Protein AF-A0A5B9VTA8-F1 (afdb_monomer_lite)

pLDDT: mean 92.99, std 9.12, range [35.16, 98.81]

Sequence (255 aa):
MALPTHPKSSAIAPDGLLASDPGLPVWRKVNAMAAWQDTIWPPDGWRPDDPAVPRGREVFDEAGCVRCHAGPDLTDHRVIPAPEVGTEQARAGALKKTGLAFVPSVLFAFDAMVPVAAGAATLEVPMTADPEQVELAFAHGDSPGGYKTPSLAGLYWTAPYLHDGGVAAGRDAARVGLPGTLLDGVPPDPAESLRALVDRDLRGRVVAANEAAGLPSVHVTGAGHEYWADAAAGFGRRDQDALIKYLLSYRPPSP

Foldseek 3Di:
DDDPQVVPAALVRNSSDFDDDAPDFRCPVVVVVVVVVVVDFAPFFDPLVPPLLVLLVVLCVVLVQCVALPDLQGGPQFWDACVVQVAQQPVQAPQQVSLVTHDFDKDFDRRAGPVGDDPGDIDGDDPPDDPVRSCQCRVYDVHSGTDGSDGLANLQPDADDDPLNQQFADPPLVQATCVSDVVVVHHGGSLVSVLLLAAPVSVVVSQVVCVVVVVVVVRRRSDGNHRHQDVVSVHYPSSSSSNSSNSRRDGGPDD

Organism: NCBI:txid406548

Radius of gyration: 21.38 Å; chains: 1; bounding box: 47×42×62 Å

Secondary structure (DSSP, 8-state):
------SPPBTTBTT------TTSBTTHHHHHHHHHHTT--PPPPS-TT-TTHHHHHHHHHHTTGGGTS-TTTT---PEEEHHHH-S--TTTTTTGGGGGT----EEE-TT-BSSPPTT--EEE----S-HHHHHHHHT-TT---EEE----TTGGGSPSBSTT--B-B-SSTT-BHHHHTGGGT-PPPHHHHHHHHH-HHHHHHHHHHHHHTTGGGGT----------SGGGT--HHHHHHHHHHHHH--PPP-

InterPro domains:
  IPR009056 Cytochrome c-like domain [PS51007] (51-255)
  IPR036909 Cytochrome c-like domain superfamily [G3DSA:1.10.760.10] (48-255)
  IPR036909 Cytochrome c-like domain superfamily [SSF46626] (40-250)
  IPR051395 Cytochrome c-dependent Peroxidase and MauG [PTHR30600] (28-249)

Structure (mmCIF, N/CA/C/O backbone):
data_AF-A0A5B9VTA8-F1
#
_entry.id   AF-A0A5B9VTA8-F1
#
loop_
_atom_site.group_PDB
_atom_site.id
_atom_site.type_symbol
_atom_site.label_atom_id
_atom_site.label_alt_id
_atom_site.label_comp_id
_atom_site.label_asym_id
_atom_site.label_entity_id
_atom_site.label_seq_id
_atom_site.pdbx_PDB_ins_code
_atom_site.Cartn_x
_atom_site.Cartn_y
_atom_site.Cartn_z
_atom_site.occupancy
_atom_site.B_iso_or_equiv
_atom_site.auth_seq_id
_atom_site.auth_comp_id
_atom_site.auth_asym_id
_atom_site.auth_atom_id
_atom_site.pdbx_PDB_model_num
ATOM 1 N N . MET A 1 1 ? -2.426 -13.340 -29.807 1.00 35.16 1 MET A N 1
ATOM 2 C CA . MET A 1 1 ? -1.659 -12.291 -30.510 1.00 35.16 1 MET A CA 1
ATOM 3 C C . MET A 1 1 ? -0.430 -12.024 -29.659 1.00 35.16 1 MET A C 1
ATOM 5 O O . MET A 1 1 ? -0.608 -11.693 -28.495 1.00 35.16 1 MET A O 1
ATOM 9 N N . ALA A 1 2 ? 0.779 -12.307 -30.150 1.00 40.19 2 ALA A N 1
ATOM 10 C CA . ALA A 1 2 ? 1.990 -12.013 -29.387 1.00 40.19 2 ALA A CA 1
ATOM 11 C C . ALA A 1 2 ? 2.163 -10.490 -29.367 1.00 40.19 2 ALA A C 1
ATOM 13 O O . ALA A 1 2 ? 2.327 -9.881 -30.423 1.00 40.19 2 ALA A O 1
ATOM 14 N N . LEU A 1 3 ? 2.034 -9.876 -28.190 1.00 38.69 3 LEU A N 1
ATOM 15 C CA . LEU A 1 3 ? 2.422 -8.481 -28.006 1.00 38.69 3 LEU A CA 1
ATOM 16 C C . LEU A 1 3 ? 3.928 -8.373 -28.314 1.00 38.69 3 LEU A C 1
ATOM 18 O O . LEU A 1 3 ? 4.662 -9.317 -28.020 1.00 38.69 3 LEU A O 1
ATOM 22 N N . PRO A 1 4 ? 4.409 -7.291 -28.942 1.00 49.41 4 PRO A N 1
ATOM 23 C CA . PRO A 1 4 ? 5.839 -7.112 -29.168 1.00 49.41 4 PRO A CA 1
ATOM 24 C C . PRO A 1 4 ? 6.567 -7.036 -27.815 1.00 49.41 4 PRO A C 1
ATOM 26 O O . PRO A 1 4 ? 6.404 -6.078 -27.073 1.00 49.41 4 PRO A O 1
ATOM 29 N N . THR A 1 5 ? 7.356 -8.063 -27.493 1.00 54.78 5 THR A N 1
ATOM 30 C CA . THR A 1 5 ? 8.107 -8.209 -26.231 1.00 54.78 5 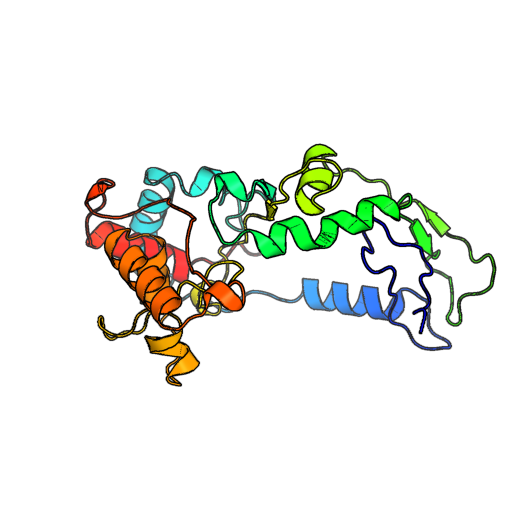THR A CA 1
ATOM 31 C C . THR A 1 5 ? 9.548 -7.706 -26.375 1.00 54.78 5 THR A C 1
ATOM 33 O O . THR A 1 5 ? 10.493 -8.443 -26.074 1.00 54.78 5 THR A O 1
ATOM 36 N N . HIS A 1 6 ? 9.748 -6.521 -26.960 1.00 61.75 6 HIS A N 1
ATOM 37 C CA . HIS A 1 6 ? 11.085 -5.937 -27.095 1.00 61.75 6 HIS A CA 1
ATOM 38 C C . HIS A 1 6 ? 11.151 -4.549 -26.427 1.00 61.75 6 HIS A C 1
ATOM 40 O O . HIS A 1 6 ? 10.462 -3.642 -26.899 1.00 61.75 6 HIS A O 1
ATOM 46 N N . PRO A 1 7 ? 11.980 -4.364 -25.376 1.00 68.62 7 PRO A N 1
ATOM 47 C CA . PRO A 1 7 ? 12.923 -5.336 -24.813 1.00 68.62 7 PRO A CA 1
ATOM 48 C C . PRO A 1 7 ? 12.217 -6.534 -24.158 1.00 68.62 7 PRO A C 1
ATOM 50 O O . PRO A 1 7 ? 11.039 -6.478 -23.814 1.00 68.62 7 PRO A O 1
ATOM 53 N N . LYS A 1 8 ? 12.941 -7.655 -24.044 1.00 81.81 8 LYS A N 1
ATOM 54 C CA . LYS A 1 8 ? 12.432 -8.843 -23.346 1.00 81.81 8 LYS A CA 1
ATOM 55 C C . LYS A 1 8 ? 12.139 -8.489 -21.886 1.00 81.81 8 LYS A C 1
ATOM 57 O O . LYS A 1 8 ? 12.758 -7.588 -21.325 1.00 81.81 8 LYS A O 1
ATOM 62 N N . SER A 1 9 ? 11.231 -9.248 -21.280 1.00 86.38 9 SER A N 1
ATOM 63 C CA . SER A 1 9 ? 10.898 -9.118 -19.865 1.00 86.38 9 SER A CA 1
ATOM 64 C C . SER A 1 9 ? 12.152 -9.124 -18.985 1.00 86.38 9 SER A C 1
ATOM 66 O O . SER A 1 9 ? 13.051 -9.941 -19.181 1.00 86.38 9 SER A O 1
ATOM 68 N N . SER A 1 10 ? 12.193 -8.239 -17.996 1.00 89.75 10 SER A N 1
ATOM 69 C CA . SER A 1 10 ? 13.284 -8.124 -17.021 1.00 89.75 10 SER A CA 1
ATOM 70 C C . SER A 1 10 ? 12.762 -7.547 -15.704 1.00 89.75 10 SER A C 1
ATOM 72 O O . SER A 1 10 ? 11.590 -7.182 -15.608 1.00 89.75 10 SER A O 1
ATOM 74 N N . ALA A 1 11 ? 13.630 -7.415 -14.697 1.00 88.75 11 ALA A N 1
ATOM 75 C CA . ALA A 1 11 ? 13.248 -6.893 -13.384 1.00 88.75 11 ALA A CA 1
ATOM 76 C C . ALA A 1 11 ? 12.722 -5.445 -13.418 1.00 88.75 11 ALA A C 1
ATOM 78 O O . ALA A 1 11 ? 11.938 -5.062 -12.556 1.00 88.75 11 ALA A O 1
ATOM 79 N N . ILE A 1 12 ? 13.116 -4.648 -14.415 1.00 87.25 12 ILE A N 1
ATOM 80 C CA . ILE A 1 12 ? 12.681 -3.247 -14.564 1.00 87.25 12 ILE A CA 1
ATOM 81 C C . ILE A 1 12 ? 11.531 -3.064 -15.566 1.00 87.25 12 ILE A C 1
ATOM 83 O O . ILE A 1 12 ? 10.959 -1.984 -15.662 1.00 87.25 12 ILE A O 1
ATOM 87 N N . ALA A 1 13 ? 11.211 -4.110 -16.328 1.00 87.06 13 ALA A N 1
ATOM 88 C CA . ALA A 1 13 ? 10.154 -4.130 -17.335 1.00 87.06 13 ALA A CA 1
ATOM 89 C C . ALA A 1 13 ? 9.534 -5.540 -17.367 1.00 87.06 13 ALA A C 1
ATOM 91 O O . ALA A 1 13 ? 9.828 -6.323 -18.277 1.00 87.06 13 ALA A O 1
ATOM 92 N N . PRO A 1 14 ? 8.734 -5.912 -16.349 1.00 86.81 14 PRO A N 1
ATOM 93 C CA . PRO A 1 14 ? 8.262 -7.286 -16.155 1.00 86.81 14 PRO A CA 1
ATOM 94 C C . PRO A 1 14 ? 7.234 -7.752 -17.196 1.00 86.81 14 PRO A C 1
ATOM 96 O O . PRO A 1 14 ? 6.997 -8.950 -17.321 1.00 86.81 14 PRO A O 1
ATOM 99 N N . ASP A 1 15 ? 6.619 -6.834 -17.942 1.00 82.38 15 ASP A N 1
ATOM 100 C CA . ASP A 1 15 ? 5.745 -7.136 -19.081 1.00 82.38 15 ASP A CA 1
ATOM 101 C C . ASP A 1 15 ? 6.431 -6.895 -20.441 1.00 82.38 15 ASP A C 1
ATOM 103 O O . ASP A 1 15 ? 5.877 -7.248 -21.484 1.00 82.38 15 ASP A O 1
ATOM 107 N N . GLY A 1 16 ? 7.648 -6.331 -20.441 1.00 78.00 16 GLY A N 1
ATOM 108 C CA . GLY A 1 16 ? 8.404 -5.975 -21.643 1.00 78.00 16 GLY A CA 1
ATOM 109 C C . GLY A 1 16 ? 7.716 -4.931 -22.531 1.00 78.00 16 GLY A C 1
ATOM 110 O O . GLY A 1 16 ? 8.066 -4.818 -23.707 1.00 78.00 16 GLY A O 1
ATOM 111 N N . LEU A 1 17 ? 6.721 -4.200 -22.012 1.00 78.06 17 LEU A N 1
ATOM 112 C CA . LEU A 1 17 ? 5.944 -3.240 -22.786 1.00 78.06 17 LEU A CA 1
ATOM 113 C C . LEU A 1 17 ? 6.560 -1.841 -22.699 1.00 78.06 17 LEU A C 1
ATOM 115 O O . LEU A 1 17 ? 6.850 -1.326 -21.623 1.00 78.06 17 LEU A O 1
ATOM 119 N N . LEU A 1 18 ? 6.689 -1.183 -23.851 1.00 78.12 18 LEU A N 1
ATOM 120 C CA . LEU A 1 18 ? 7.101 0.213 -23.940 1.00 78.12 18 LEU A CA 1
ATOM 121 C C . LEU A 1 18 ? 6.031 1.035 -24.666 1.00 78.12 18 LEU A C 1
ATOM 123 O O . LEU A 1 18 ? 5.697 0.761 -25.818 1.00 78.12 18 LEU A O 1
ATOM 127 N N . ALA A 1 19 ? 5.531 2.082 -24.011 1.00 81.00 19 ALA A N 1
ATOM 128 C CA . ALA A 1 19 ? 4.568 3.013 -24.592 1.00 81.00 19 ALA A CA 1
ATOM 129 C C . ALA A 1 19 ? 5.269 4.244 -25.197 1.00 81.00 19 ALA A C 1
ATOM 131 O O . ALA A 1 19 ? 5.850 5.052 -24.471 1.00 81.00 19 ALA A O 1
ATOM 132 N N . SER A 1 20 ? 5.187 4.423 -26.521 1.00 89.00 20 SER A N 1
ATOM 133 C CA . SER A 1 20 ? 5.720 5.601 -27.228 1.00 89.00 20 SER A CA 1
ATOM 134 C C . SER A 1 20 ? 5.055 5.803 -28.605 1.00 89.00 20 SER A C 1
ATOM 136 O O . SER A 1 20 ? 4.310 4.932 -29.052 1.00 89.00 20 SER A O 1
ATOM 138 N N . ASP A 1 21 ? 5.293 6.948 -29.262 1.00 91.56 21 ASP A N 1
ATOM 139 C CA . ASP A 1 21 ? 4.724 7.285 -30.585 1.00 91.56 21 ASP A CA 1
ATOM 140 C C . ASP A 1 21 ? 5.802 7.348 -31.675 1.00 91.56 21 ASP A C 1
ATOM 142 O O . ASP A 1 21 ? 6.915 7.804 -31.393 1.00 91.56 21 ASP A O 1
ATOM 146 N N . PRO A 1 22 ? 5.475 6.993 -32.935 1.00 93.19 22 PRO A N 1
ATOM 147 C CA . PRO A 1 22 ? 6.366 7.190 -34.075 1.00 93.19 22 PRO A CA 1
ATOM 148 C C . PRO A 1 22 ? 6.916 8.619 -34.172 1.00 93.19 22 PRO A C 1
ATOM 150 O O . PRO A 1 22 ? 6.188 9.596 -34.009 1.00 93.19 22 PRO A O 1
ATOM 153 N N . GLY A 1 23 ? 8.210 8.738 -34.470 1.00 93.69 23 GLY A N 1
ATOM 154 C CA . GLY A 1 23 ? 8.919 10.012 -34.582 1.00 93.69 23 GLY A CA 1
ATOM 155 C C . GLY A 1 23 ? 9.371 10.618 -33.249 1.00 93.69 23 GLY A C 1
ATOM 156 O O . GLY A 1 23 ? 10.004 11.673 -33.261 1.00 93.69 23 GLY A O 1
ATOM 157 N N . LEU A 1 24 ? 9.097 9.976 -32.107 1.00 94.69 24 LEU A N 1
ATOM 158 C CA . LEU A 1 24 ? 9.608 10.392 -30.798 1.00 94.69 24 LEU A CA 1
ATOM 159 C C . LEU A 1 24 ? 10.791 9.523 -30.344 1.00 94.69 24 LEU A C 1
ATOM 161 O O . LEU A 1 24 ? 10.876 8.355 -30.734 1.00 94.69 24 LEU A O 1
ATOM 165 N N . PRO A 1 25 ? 11.670 10.052 -29.470 1.00 94.50 25 PRO A N 1
ATOM 166 C CA . PRO A 1 25 ? 12.582 9.218 -28.703 1.00 94.50 25 PRO A CA 1
ATOM 167 C C . PRO A 1 25 ? 11.806 8.196 -27.870 1.00 94.50 25 PRO A C 1
ATOM 169 O O . PRO A 1 25 ? 10.785 8.528 -27.257 1.00 94.50 25 PRO A O 1
ATOM 172 N N . VAL A 1 26 ? 12.323 6.972 -27.807 1.00 92.12 26 VAL A N 1
ATOM 173 C CA . VAL A 1 26 ? 11.759 5.822 -27.082 1.00 92.12 26 VAL A CA 1
ATOM 174 C C . VAL A 1 26 ? 11.316 6.207 -25.669 1.00 92.12 26 VAL A C 1
ATOM 176 O O . VAL A 1 26 ? 10.175 5.951 -25.291 1.00 92.12 26 VAL A O 1
ATOM 179 N N . TRP A 1 27 ? 12.180 6.891 -24.919 1.00 91.69 27 TRP A N 1
ATOM 180 C CA . TRP A 1 27 ? 11.952 7.217 -23.509 1.00 91.69 27 TRP A CA 1
ATOM 181 C C . TRP A 1 27 ? 11.150 8.494 -23.268 1.00 91.69 27 TRP A C 1
ATOM 183 O O . TRP A 1 27 ? 10.854 8.812 -22.119 1.00 91.69 27 TRP A O 1
ATOM 193 N N . ARG A 1 28 ? 10.759 9.240 -24.313 1.00 93.50 28 ARG A N 1
ATOM 194 C CA . ARG A 1 28 ? 10.152 10.570 -24.138 1.00 93.50 28 ARG A CA 1
ATOM 195 C C . ARG A 1 28 ? 8.900 10.537 -23.260 1.00 93.50 28 ARG A C 1
ATOM 197 O O . ARG A 1 28 ? 8.764 11.382 -22.381 1.00 93.50 28 ARG A O 1
ATOM 204 N N . LYS A 1 29 ? 7.993 9.582 -23.486 1.00 92.44 29 LYS A N 1
ATOM 205 C CA . LYS A 1 29 ? 6.747 9.472 -22.708 1.00 92.44 29 LYS A CA 1
ATOM 206 C C . LYS A 1 29 ? 6.967 8.901 -21.312 1.00 92.44 29 LYS A C 1
ATOM 208 O O . LYS A 1 29 ? 6.393 9.422 -20.365 1.00 92.44 29 LYS A O 1
ATOM 213 N N . VAL A 1 30 ? 7.802 7.869 -21.190 1.00 90.25 30 VAL A N 1
ATOM 214 C CA . VAL A 1 30 ? 8.133 7.256 -19.895 1.00 90.25 30 VAL A CA 1
ATOM 215 C C . VAL A 1 30 ? 8.792 8.283 -18.977 1.00 90.25 30 VAL A C 1
ATOM 217 O O . VAL A 1 30 ? 8.331 8.473 -17.858 1.00 90.25 30 VAL A O 1
ATOM 220 N N . ASN A 1 31 ? 9.781 9.029 -19.475 1.00 92.69 31 ASN A N 1
ATOM 221 C CA . ASN A 1 31 ? 10.453 10.068 -18.695 1.00 92.69 31 ASN A CA 1
ATOM 222 C C . ASN A 1 31 ? 9.513 11.229 -18.354 1.00 92.69 31 ASN A C 1
ATOM 224 O O . ASN A 1 31 ? 9.602 11.771 -17.261 1.00 92.69 31 ASN A O 1
ATOM 228 N N . ALA A 1 32 ? 8.598 11.606 -19.255 1.00 94.19 32 ALA A N 1
ATOM 229 C CA . ALA A 1 32 ? 7.592 12.622 -18.948 1.00 94.19 32 ALA A CA 1
ATOM 230 C C . ALA A 1 32 ? 6.620 12.160 -17.848 1.00 94.19 32 ALA A C 1
ATOM 232 O O . ALA A 1 32 ? 6.275 12.953 -16.977 1.00 94.19 32 ALA A O 1
ATOM 233 N N . MET A 1 33 ? 6.203 10.889 -17.866 1.00 94.56 33 MET A N 1
ATOM 234 C CA . MET A 1 33 ? 5.358 10.306 -16.820 1.00 94.56 33 MET A CA 1
ATOM 235 C C . MET A 1 33 ? 6.099 10.224 -15.485 1.00 94.56 33 MET A C 1
ATOM 237 O O . MET A 1 33 ? 5.542 10.637 -14.477 1.00 94.56 33 MET A O 1
ATOM 241 N N . ALA A 1 34 ? 7.350 9.756 -15.487 1.00 93.56 34 ALA A N 1
ATOM 242 C CA . ALA A 1 34 ? 8.191 9.710 -14.294 1.00 93.56 34 ALA A CA 1
ATOM 243 C C . ALA A 1 34 ? 8.391 11.115 -13.704 1.00 93.56 34 ALA A C 1
ATOM 245 O O . ALA A 1 34 ? 8.081 11.337 -12.542 1.00 93.56 34 ALA A O 1
ATOM 246 N N . ALA A 1 35 ? 8.763 12.098 -14.532 1.00 95.88 35 ALA A N 1
ATOM 247 C CA . ALA A 1 35 ? 8.919 13.481 -14.090 1.00 95.88 35 ALA A CA 1
ATOM 248 C C . ALA A 1 35 ? 7.616 14.070 -13.527 1.00 95.88 35 ALA A C 1
ATOM 250 O O . ALA A 1 35 ? 7.661 14.848 -12.584 1.00 95.88 35 ALA A O 1
ATOM 251 N N . TRP A 1 36 ? 6.452 13.710 -14.079 1.00 96.38 36 TRP A N 1
ATOM 252 C CA . TRP A 1 36 ? 5.166 14.103 -13.502 1.00 96.38 36 TRP A CA 1
ATOM 253 C C . TRP A 1 36 ? 4.893 13.390 -12.171 1.00 96.38 36 TRP A C 1
ATOM 255 O O . TRP A 1 36 ? 4.481 14.050 -11.221 1.00 96.38 36 TRP A O 1
ATOM 265 N N . GLN A 1 37 ? 5.156 12.084 -12.067 1.00 95.12 37 GLN A N 1
ATOM 266 C CA . GLN A 1 37 ? 5.015 11.317 -10.824 1.00 95.12 37 GLN A CA 1
ATOM 267 C C . GLN A 1 37 ? 5.900 11.873 -9.704 1.00 95.12 37 GLN A C 1
ATOM 269 O O . GLN A 1 37 ? 5.430 11.975 -8.575 1.00 95.12 37 GLN A O 1
ATOM 274 N N . ASP A 1 38 ? 7.105 12.343 -10.029 1.00 93.38 38 ASP A N 1
ATOM 275 C CA . ASP A 1 38 ? 8.012 13.008 -9.085 1.00 93.38 38 ASP A CA 1
ATOM 276 C C . ASP A 1 38 ? 7.475 14.365 -8.583 1.00 93.38 38 ASP A C 1
ATOM 278 O O . ASP A 1 38 ? 7.937 14.879 -7.567 1.00 93.38 38 ASP A O 1
ATOM 282 N N . THR A 1 39 ? 6.479 14.957 -9.259 1.00 92.50 39 THR A N 1
ATOM 283 C CA . THR A 1 39 ? 5.776 16.162 -8.769 1.00 92.50 39 THR A CA 1
ATOM 284 C C . THR A 1 39 ? 4.566 15.849 -7.895 1.00 92.50 39 THR A C 1
ATOM 286 O O . THR A 1 39 ? 3.984 16.767 -7.311 1.00 92.50 39 THR A O 1
ATOM 289 N N . ILE A 1 40 ? 4.151 14.580 -7.813 1.00 89.56 40 ILE A N 1
ATOM 290 C CA . ILE A 1 40 ? 2.980 14.194 -7.031 1.00 89.56 40 ILE A CA 1
ATOM 291 C C . ILE A 1 40 ? 3.356 14.221 -5.556 1.00 89.56 40 ILE A C 1
ATOM 293 O O . ILE A 1 40 ? 4.196 13.459 -5.087 1.00 89.56 40 ILE A O 1
ATOM 297 N N . TRP A 1 41 ? 2.661 15.075 -4.815 1.00 85.00 41 TRP A N 1
ATOM 298 C CA . TRP A 1 41 ? 2.761 15.157 -3.368 1.00 85.00 41 TRP A CA 1
ATOM 299 C C . TRP A 1 41 ? 1.434 14.723 -2.734 1.00 85.00 41 TRP A C 1
ATOM 301 O O . TRP A 1 41 ? 0.378 15.129 -3.236 1.00 85.00 41 TRP A O 1
ATOM 311 N N . PRO A 1 42 ? 1.435 13.911 -1.656 1.00 82.00 42 PRO A N 1
ATOM 312 C CA . PRO A 1 42 ? 0.195 13.529 -0.992 1.00 82.00 42 PRO A CA 1
ATOM 313 C C . PRO A 1 42 ? -0.560 14.780 -0.511 1.00 82.00 42 PRO A C 1
ATOM 315 O O . PRO A 1 42 ? 0.074 15.718 -0.014 1.00 82.00 42 PRO A O 1
ATOM 318 N N . PRO A 1 43 ? -1.902 14.821 -0.627 1.00 84.81 43 PRO A N 1
ATOM 319 C CA . PRO A 1 43 ? -2.679 15.914 -0.057 1.00 84.81 43 PRO A CA 1
ATOM 320 C C . PRO A 1 43 ? -2.478 15.993 1.460 1.00 84.81 43 PRO A C 1
ATOM 322 O O . PRO A 1 43 ? -2.017 15.037 2.090 1.00 84.81 43 PRO A O 1
ATOM 325 N N . ASP A 1 44 ? -2.862 17.122 2.054 1.00 82.69 44 ASP A N 1
ATOM 326 C CA . ASP A 1 44 ? -2.727 17.310 3.497 1.00 82.69 44 ASP A CA 1
ATOM 327 C C . ASP A 1 44 ? -3.417 16.196 4.293 1.00 82.69 44 ASP A C 1
ATOM 329 O O . ASP A 1 44 ? -4.507 15.718 3.949 1.00 82.69 44 ASP A O 1
ATOM 333 N N . GLY A 1 45 ? -2.742 15.783 5.366 1.00 78.62 45 GLY A N 1
ATOM 334 C CA . GLY A 1 45 ? -3.275 14.841 6.336 1.00 78.62 45 GLY A CA 1
ATOM 335 C C . GLY A 1 45 ? -4.453 15.436 7.105 1.00 78.62 45 GLY A C 1
ATOM 336 O O . GLY A 1 45 ? -4.635 16.653 7.201 1.00 78.62 45 GLY A O 1
ATOM 337 N N . TRP A 1 46 ? -5.268 14.569 7.691 1.00 86.38 46 TRP A N 1
ATOM 338 C CA . TRP A 1 46 ? -6.403 15.003 8.492 1.00 86.38 46 TRP A CA 1
ATOM 339 C C . TRP A 1 46 ? -5.934 15.561 9.841 1.00 86.38 46 TRP A C 1
ATOM 341 O O . TRP A 1 46 ? -5.371 14.831 10.650 1.00 86.38 46 TRP A O 1
ATOM 351 N N . ARG A 1 47 ? -6.202 16.850 10.094 1.00 88.94 47 ARG A N 1
ATOM 352 C CA . ARG A 1 47 ? -5.958 17.546 11.378 1.00 88.94 47 ARG A CA 1
ATOM 353 C C . ARG A 1 47 ? -4.563 17.284 11.996 1.00 88.94 47 ARG A C 1
ATOM 355 O O . ARG A 1 47 ? -4.490 16.774 13.114 1.00 88.94 47 ARG A O 1
ATOM 362 N N . PRO A 1 48 ? -3.465 17.681 11.327 1.00 86.38 48 PRO A N 1
ATOM 363 C CA . PRO A 1 48 ? -2.102 17.497 11.843 1.00 86.38 48 PRO A CA 1
ATOM 364 C C . PRO A 1 48 ? -1.816 18.190 13.179 1.00 86.38 48 PRO A C 1
ATOM 366 O O . PRO A 1 48 ? -0.951 17.732 13.918 1.00 86.38 48 PRO A O 1
ATOM 369 N N . ASP A 1 49 ? -2.582 19.224 13.529 1.00 92.25 49 ASP A N 1
ATOM 370 C CA . ASP A 1 49 ? -2.428 19.959 14.790 1.00 92.25 49 ASP A CA 1
ATOM 371 C C . ASP A 1 49 ? -3.216 19.348 15.970 1.00 92.25 49 ASP A C 1
ATOM 373 O O . ASP A 1 49 ? -3.303 19.957 17.039 1.00 92.25 49 ASP A O 1
ATOM 377 N N . ASP A 1 50 ? -3.851 18.177 15.806 1.00 95.56 50 ASP A N 1
ATOM 378 C CA . ASP A 1 50 ? -4.583 17.538 16.906 1.00 95.56 50 ASP A CA 1
ATOM 379 C C . ASP A 1 50 ? -3.608 17.177 18.051 1.00 95.56 50 ASP A C 1
ATOM 381 O O . ASP A 1 50 ? -2.603 16.499 17.822 1.00 95.56 50 ASP A O 1
ATOM 385 N N . PRO A 1 51 ? -3.888 17.582 19.306 1.00 96.94 51 PRO A N 1
ATOM 386 C C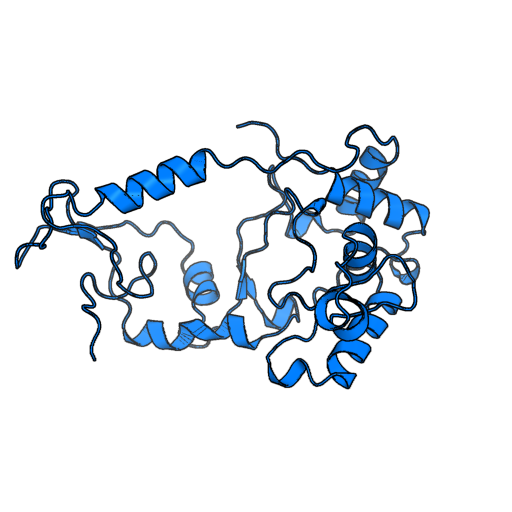A . PRO A 1 51 ? -2.964 17.393 20.426 1.00 96.94 51 PRO A CA 1
ATOM 387 C C . PRO A 1 51 ? -2.697 15.920 20.772 1.00 96.94 51 PRO A C 1
ATOM 389 O O . PRO A 1 51 ? -1.789 15.637 21.550 1.00 96.94 51 PRO A O 1
ATOM 392 N N . ALA A 1 52 ? -3.467 14.974 20.221 1.00 97.50 52 ALA A N 1
ATOM 393 C CA . ALA A 1 52 ? -3.217 13.544 20.377 1.00 97.50 52 ALA A CA 1
ATOM 394 C C . ALA A 1 52 ? -2.169 12.987 19.393 1.00 97.50 52 ALA A C 1
ATOM 396 O O . ALA A 1 52 ? -1.677 11.883 19.618 1.00 97.50 52 ALA A O 1
ATOM 397 N N . VAL A 1 53 ? -1.805 13.714 18.329 1.00 97.25 53 VAL A N 1
ATOM 398 C CA . VAL A 1 53 ? -0.847 13.248 17.306 1.00 97.25 53 VAL A CA 1
ATOM 399 C C . VAL A 1 53 ? 0.516 12.861 17.902 1.00 97.25 53 VAL A C 1
ATOM 401 O O . VAL A 1 53 ? 1.002 11.779 17.565 1.00 97.25 53 VAL A O 1
ATOM 404 N N . PRO A 1 54 ? 1.125 13.635 18.830 1.00 97.81 54 PRO A N 1
ATOM 405 C CA . PRO A 1 54 ? 2.370 13.222 19.479 1.00 97.81 54 PRO A CA 1
ATOM 406 C C . PRO A 1 54 ? 2.246 11.886 20.220 1.00 97.81 54 PRO A C 1
ATOM 408 O O . PRO A 1 54 ? 3.093 11.015 20.037 1.00 97.81 54 PRO A O 1
ATOM 411 N N . ARG A 1 55 ? 1.150 11.677 20.969 1.00 98.31 55 ARG A N 1
ATOM 412 C CA . ARG A 1 55 ? 0.890 10.393 21.638 1.00 98.31 55 ARG A CA 1
ATOM 413 C C . ARG A 1 55 ? 0.714 9.262 20.626 1.00 98.31 55 ARG A C 1
ATOM 415 O O . ARG A 1 55 ? 1.203 8.164 20.847 1.00 98.31 55 ARG A O 1
ATOM 422 N N . GLY A 1 56 ? 0.051 9.518 19.502 1.00 98.38 56 GLY A N 1
ATOM 423 C CA . GLY A 1 56 ? -0.120 8.522 18.446 1.00 98.38 56 GLY A CA 1
ATOM 424 C C . GLY A 1 56 ? 1.197 8.040 17.848 1.00 98.38 56 GLY A C 1
ATOM 425 O O . GLY A 1 56 ? 1.346 6.851 17.579 1.00 98.38 56 GLY A O 1
ATOM 426 N N . ARG A 1 57 ? 2.172 8.943 17.702 1.00 97.81 57 ARG A N 1
ATOM 427 C CA . ARG A 1 57 ? 3.530 8.589 17.277 1.00 97.81 57 ARG A CA 1
ATOM 428 C C . ARG A 1 57 ? 4.249 7.713 18.307 1.00 97.81 57 ARG A C 1
ATOM 430 O O . ARG A 1 57 ? 4.950 6.791 17.912 1.00 97.81 57 ARG A O 1
ATOM 437 N N . GLU A 1 58 ? 4.082 7.985 19.600 1.00 98.56 58 GLU A N 1
ATOM 438 C CA . GLU A 1 58 ? 4.639 7.132 20.662 1.00 98.56 58 GLU A CA 1
ATOM 439 C C . GLU A 1 58 ? 4.018 5.733 20.624 1.00 98.56 58 GLU A C 1
ATOM 441 O O . GLU A 1 58 ? 4.744 4.749 20.608 1.00 98.56 58 GLU A O 1
ATOM 446 N N . VAL A 1 59 ? 2.688 5.636 20.509 1.00 98.69 59 VAL A N 1
ATOM 447 C CA . VAL A 1 59 ? 1.982 4.349 20.378 1.00 98.69 59 VAL A CA 1
ATOM 448 C C . VAL A 1 59 ? 2.454 3.581 19.143 1.00 98.69 59 VAL A C 1
ATOM 450 O O . VAL A 1 59 ? 2.611 2.368 19.200 1.00 98.69 59 VAL A O 1
ATOM 453 N N . PHE A 1 60 ? 2.707 4.271 18.029 1.00 98.62 60 PHE A N 1
ATOM 454 C CA . PHE A 1 60 ? 3.236 3.658 16.809 1.00 98.62 60 PHE A CA 1
ATOM 455 C C . PHE A 1 60 ? 4.609 2.996 17.028 1.00 98.62 60 PHE A C 1
ATOM 457 O O . PHE A 1 60 ? 4.871 1.921 16.486 1.00 98.62 60 PHE A O 1
ATOM 464 N N . ASP A 1 61 ? 5.473 3.614 17.834 1.00 98.25 61 ASP A N 1
ATOM 465 C CA . ASP A 1 61 ? 6.770 3.051 18.222 1.00 98.25 61 ASP A CA 1
ATOM 466 C C . ASP A 1 61 ? 6.607 1.913 19.246 1.00 98.25 61 ASP A C 1
ATOM 468 O O . ASP A 1 61 ? 7.076 0.799 19.022 1.00 98.25 61 ASP A O 1
ATOM 472 N N . GLU A 1 62 ? 5.835 2.145 20.314 1.00 98.44 62 GLU A N 1
ATOM 473 C CA . GLU A 1 62 ? 5.539 1.168 21.374 1.00 98.44 62 GLU A CA 1
ATOM 474 C C . GLU A 1 62 ? 4.896 -0.121 20.829 1.00 98.44 62 GLU A C 1
ATOM 476 O O . GLU A 1 62 ? 5.226 -1.218 21.279 1.00 98.44 62 GLU A O 1
ATOM 481 N N . ALA A 1 63 ? 4.008 -0.008 19.836 1.00 98.12 63 ALA A N 1
ATOM 482 C CA . ALA A 1 63 ? 3.374 -1.141 19.158 1.00 98.12 63 ALA A CA 1
ATOM 483 C C . ALA A 1 63 ? 4.313 -1.850 18.158 1.00 98.12 63 ALA A C 1
ATOM 485 O O . ALA A 1 63 ? 3.958 -2.879 17.579 1.00 98.12 63 ALA A O 1
ATOM 486 N N . GLY A 1 64 ? 5.522 -1.322 17.941 1.00 97.81 64 GLY A N 1
ATOM 487 C CA . GLY A 1 64 ? 6.537 -1.901 17.066 1.00 97.81 64 GLY A CA 1
ATOM 488 C C . GLY A 1 64 ? 6.264 -1.718 15.573 1.00 97.81 64 GLY A C 1
ATOM 489 O O . GLY A 1 64 ? 6.874 -2.430 14.767 1.00 97.81 64 GLY A O 1
ATOM 490 N N . CYS A 1 65 ? 5.383 -0.784 15.189 1.00 98.38 65 CYS A N 1
ATOM 491 C CA . CYS A 1 65 ? 5.049 -0.499 13.789 1.00 98.38 65 CYS A CA 1
ATOM 492 C C . CYS A 1 65 ? 6.273 0.002 13.007 1.00 98.38 65 CYS A C 1
ATOM 494 O O . CYS A 1 65 ? 6.447 -0.329 11.833 1.00 98.38 65 CYS A O 1
ATOM 496 N N . VAL A 1 66 ? 7.172 0.727 13.685 1.00 97.50 66 VAL A N 1
ATOM 497 C CA . VAL A 1 66 ? 8.432 1.254 13.130 1.00 97.50 66 VAL A CA 1
ATOM 498 C C . VAL A 1 66 ? 9.371 0.179 12.578 1.00 97.50 66 VAL A C 1
ATOM 500 O O . VAL A 1 66 ? 10.285 0.512 11.834 1.00 97.50 66 VAL A O 1
ATOM 503 N N . ARG A 1 67 ? 9.177 -1.106 12.915 1.00 97.12 67 ARG A N 1
ATOM 504 C CA . ARG A 1 67 ? 10.041 -2.197 12.428 1.00 97.12 67 ARG A CA 1
ATOM 505 C C . ARG A 1 67 ? 9.954 -2.405 10.917 1.00 97.12 67 ARG A C 1
ATOM 507 O O . ARG A 1 67 ? 10.953 -2.789 10.325 1.00 97.12 67 ARG A O 1
ATOM 514 N N . CYS A 1 68 ? 8.791 -2.141 10.324 1.00 98.00 68 CYS A N 1
ATOM 515 C CA . CYS A 1 68 ? 8.592 -2.175 8.870 1.00 98.00 68 CYS A CA 1
ATOM 516 C C . CYS A 1 68 ? 8.288 -0.770 8.336 1.00 98.00 68 CYS A C 1
ATOM 518 O O . CYS A 1 68 ? 8.767 -0.363 7.280 1.00 98.00 68 CYS A O 1
ATOM 520 N N . HIS A 1 69 ? 7.521 0.021 9.085 1.00 98.06 69 HIS A N 1
ATOM 521 C CA . HIS A 1 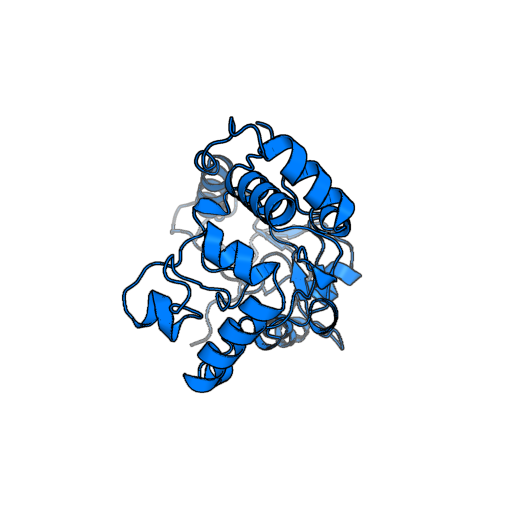69 ? 7.117 1.362 8.685 1.00 98.06 69 HIS A CA 1
ATOM 522 C C . HIS A 1 69 ? 8.071 2.426 9.242 1.00 98.06 69 HIS A C 1
ATOM 524 O O . HIS A 1 69 ? 7.702 3.253 10.076 1.00 98.06 69 HIS A O 1
ATOM 530 N N . ALA A 1 70 ? 9.322 2.377 8.784 1.00 95.50 70 ALA A N 1
ATOM 531 C CA . ALA A 1 70 ? 10.407 3.247 9.235 1.00 95.50 70 ALA A CA 1
ATOM 532 C C . ALA A 1 70 ? 10.649 4.449 8.304 1.00 95.50 70 ALA A C 1
ATOM 534 O O . ALA A 1 70 ? 10.145 4.516 7.188 1.00 95.50 70 ALA A O 1
ATOM 535 N N . GLY A 1 71 ? 11.490 5.387 8.742 1.00 94.44 71 GLY A N 1
ATOM 536 C CA . GLY A 1 71 ? 11.988 6.459 7.878 1.00 94.44 71 GLY A CA 1
ATOM 537 C C . GLY A 1 71 ? 10.970 7.570 7.573 1.00 94.44 71 GLY A C 1
ATOM 538 O O . GLY A 1 71 ? 9.906 7.637 8.191 1.00 94.44 71 GLY A O 1
ATOM 539 N N . PRO A 1 72 ? 11.321 8.487 6.652 1.00 92.44 72 PRO A N 1
ATOM 540 C CA . PRO A 1 72 ? 10.554 9.705 6.385 1.00 92.44 72 PRO A CA 1
ATOM 541 C C . PRO A 1 72 ? 9.215 9.469 5.680 1.00 92.44 72 PRO A C 1
ATOM 543 O O . PRO A 1 72 ? 8.374 10.353 5.729 1.00 92.44 72 PRO A O 1
ATOM 546 N N . ASP A 1 73 ? 9.011 8.301 5.065 1.00 91.88 73 ASP A N 1
ATOM 547 C CA . ASP A 1 73 ? 7.762 7.929 4.386 1.00 91.88 73 ASP A CA 1
ATOM 548 C C . ASP A 1 73 ? 6.993 6.815 5.119 1.00 91.88 73 ASP A C 1
ATOM 550 O O . ASP A 1 73 ? 6.004 6.290 4.594 1.00 91.88 73 ASP A O 1
ATOM 554 N N . LEU A 1 74 ? 7.451 6.430 6.320 1.00 96.44 74 LEU A N 1
ATOM 555 C CA . LEU A 1 74 ? 6.955 5.282 7.092 1.00 96.44 74 LEU A CA 1
ATOM 556 C C . LEU A 1 74 ? 6.915 3.990 6.259 1.00 96.44 74 LEU A C 1
ATOM 558 O O . LEU A 1 74 ? 5.911 3.281 6.195 1.00 96.44 74 LEU A O 1
ATOM 562 N N . THR A 1 75 ? 8.026 3.692 5.600 1.00 97.12 75 THR A N 1
ATOM 563 C CA . THR A 1 75 ? 8.290 2.457 4.865 1.00 97.12 75 THR A CA 1
ATOM 564 C C . THR A 1 75 ? 9.794 2.198 4.854 1.00 97.12 75 THR A C 1
ATOM 566 O O . THR A 1 75 ? 10.599 3.084 4.584 1.00 97.12 75 THR A O 1
ATOM 569 N N . ASP A 1 76 ? 10.188 0.962 5.131 1.00 96.50 76 ASP A N 1
ATOM 570 C CA . ASP A 1 76 ? 11.563 0.488 4.971 1.00 96.50 76 ASP A CA 1
ATOM 571 C C . ASP A 1 76 ? 11.901 0.105 3.517 1.00 96.50 76 ASP A C 1
ATOM 573 O O . ASP A 1 76 ? 13.027 -0.297 3.224 1.00 96.50 76 ASP A O 1
ATOM 577 N N . HIS A 1 77 ? 10.924 0.221 2.608 1.00 95.25 77 HIS A N 1
ATOM 578 C CA . HIS A 1 77 ? 10.981 -0.199 1.208 1.00 95.25 77 HIS A CA 1
ATOM 579 C C . HIS A 1 77 ? 11.334 -1.679 0.994 1.00 95.25 77 HIS A C 1
ATOM 581 O O . HIS A 1 77 ? 11.635 -2.072 -0.136 1.00 95.25 77 HIS A O 1
ATOM 587 N N . ARG A 1 78 ? 11.251 -2.511 2.039 1.00 96.81 78 ARG A N 1
ATOM 588 C CA . ARG A 1 78 ? 11.497 -3.949 1.942 1.00 96.81 78 ARG A CA 1
ATOM 589 C C . ARG A 1 78 ? 10.235 -4.691 1.531 1.00 96.81 78 ARG A C 1
ATOM 591 O O . ARG A 1 78 ? 9.112 -4.220 1.705 1.00 96.81 78 ARG A O 1
ATOM 598 N N . VAL A 1 79 ? 10.437 -5.873 0.971 1.00 97.69 79 VAL A N 1
ATOM 599 C CA . VAL A 1 79 ? 9.404 -6.864 0.697 1.00 97.69 79 VAL A CA 1
ATOM 600 C C . VAL A 1 79 ? 9.346 -7.826 1.876 1.00 97.69 79 VAL A C 1
ATOM 602 O O . VAL A 1 79 ? 10.355 -8.442 2.224 1.00 97.69 79 VAL A O 1
ATOM 605 N N . ILE A 1 80 ? 8.162 -7.950 2.470 1.00 97.25 80 ILE A N 1
ATOM 606 C CA . ILE A 1 80 ? 7.870 -8.898 3.545 1.00 97.25 80 ILE A CA 1
ATOM 607 C C . ILE A 1 80 ? 7.277 -10.166 2.920 1.00 97.25 80 ILE A C 1
ATOM 609 O O . ILE A 1 80 ? 6.366 -10.047 2.088 1.00 97.25 80 ILE A O 1
ATOM 613 N N . PRO A 1 81 ? 7.758 -11.371 3.282 1.00 97.69 81 PRO A N 1
ATOM 614 C CA . PRO A 1 81 ? 7.188 -12.616 2.791 1.00 97.69 81 PRO A CA 1
ATOM 615 C C . PRO A 1 81 ? 5.688 -12.681 3.049 1.00 97.69 81 PRO A C 1
ATOM 617 O O . PRO A 1 81 ? 5.211 -12.385 4.146 1.00 97.69 81 PRO A O 1
ATOM 620 N N . ALA A 1 82 ? 4.927 -13.099 2.041 1.00 96.94 82 ALA A N 1
ATOM 621 C CA . ALA A 1 82 ? 3.478 -13.142 2.163 1.00 96.94 82 ALA A CA 1
ATOM 622 C C . ALA A 1 82 ? 3.005 -14.045 3.331 1.00 96.94 82 ALA A C 1
ATOM 624 O O . ALA A 1 82 ? 2.125 -13.604 4.077 1.00 96.94 82 ALA A O 1
ATOM 625 N N . PRO A 1 83 ? 3.611 -15.222 3.603 1.00 96.56 83 PRO A N 1
ATOM 626 C CA . PRO A 1 83 ? 3.266 -16.037 4.772 1.00 96.56 83 PRO A CA 1
ATOM 627 C C . PRO A 1 83 ? 3.581 -15.382 6.123 1.00 96.56 83 PRO A C 1
ATOM 629 O O . PRO A 1 83 ? 2.927 -15.702 7.107 1.00 96.56 83 PRO A O 1
ATOM 632 N N . GLU A 1 84 ? 4.567 -14.480 6.178 1.00 96.56 84 GLU A N 1
ATOM 633 C CA . GLU A 1 84 ? 4.934 -13.763 7.406 1.00 96.56 84 GLU A CA 1
ATOM 634 C C . GLU A 1 84 ? 3.895 -12.692 7.745 1.00 96.56 84 GLU A C 1
ATOM 636 O O . GLU A 1 84 ? 3.413 -12.631 8.872 1.00 96.56 84 GLU A O 1
ATOM 641 N N . VAL A 1 85 ? 3.494 -11.880 6.761 1.00 95.75 85 VAL A N 1
ATOM 642 C CA . VAL A 1 85 ? 2.458 -10.857 6.978 1.00 95.75 85 VAL A CA 1
ATOM 643 C C . VAL A 1 85 ? 1.051 -11.469 7.079 1.00 95.75 85 VAL A C 1
ATOM 645 O O . VAL A 1 85 ? 0.145 -10.848 7.628 1.00 95.75 85 VAL A O 1
ATOM 648 N N . GLY A 1 86 ? 0.834 -12.672 6.538 1.00 96.81 86 GLY A N 1
ATOM 649 C CA . GLY A 1 86 ? -0.413 -13.438 6.671 1.00 96.81 86 GLY A CA 1
ATOM 650 C C . GLY A 1 86 ? -1.627 -12.867 5.926 1.00 96.81 86 GLY A C 1
ATOM 651 O O . GLY A 1 86 ? -2.747 -13.326 6.134 1.00 96.81 86 GLY A O 1
ATOM 652 N N . THR A 1 87 ? -1.432 -11.848 5.083 1.00 96.88 87 THR A N 1
ATOM 653 C CA . THR A 1 87 ? -2.501 -11.252 4.254 1.00 96.88 87 THR A CA 1
ATOM 654 C C . THR A 1 87 ? -2.835 -12.155 3.057 1.00 96.88 87 THR A C 1
ATOM 656 O O . THR A 1 87 ? -2.250 -13.229 2.917 1.00 96.88 87 THR A O 1
ATOM 659 N N . GLU A 1 88 ? -3.792 -11.781 2.201 1.00 97.25 88 GLU A N 1
ATOM 660 C CA . GLU A 1 88 ? -4.156 -12.597 1.028 1.00 97.25 88 GLU A CA 1
ATOM 661 C C . GLU A 1 88 ? -2.921 -12.909 0.149 1.00 97.25 88 GLU A C 1
ATOM 663 O O . GLU A 1 88 ? -2.046 -12.068 -0.053 1.00 97.25 88 GLU A O 1
ATOM 668 N N . GLN A 1 89 ? -2.770 -14.158 -0.300 1.00 95.44 89 GLN A N 1
ATOM 669 C CA . GLN A 1 89 ? -1.500 -14.666 -0.843 1.00 95.44 89 GLN A CA 1
ATOM 670 C C . GLN A 1 89 ? -1.439 -14.681 -2.374 1.00 95.44 89 GLN A C 1
ATOM 672 O O . GLN A 1 89 ? -0.353 -14.756 -2.951 1.00 95.44 89 GLN A O 1
ATOM 677 N N . ALA A 1 90 ? -2.579 -14.660 -3.063 1.00 94.56 90 ALA A N 1
ATOM 678 C CA . ALA A 1 90 ? -2.642 -14.950 -4.488 1.00 94.56 90 ALA A CA 1
ATOM 679 C C . ALA A 1 90 ? -1.841 -13.943 -5.318 1.00 94.56 90 ALA A C 1
ATOM 681 O O . ALA A 1 90 ? -1.165 -14.328 -6.278 1.00 94.56 90 ALA A O 1
ATOM 682 N N . ARG A 1 91 ? -1.859 -12.660 -4.932 1.00 93.69 91 ARG A N 1
ATOM 683 C CA . ARG A 1 91 ? -1.129 -11.614 -5.659 1.00 93.69 91 ARG A CA 1
ATOM 684 C C . ARG A 1 91 ? 0.385 -11.701 -5.463 1.00 93.69 91 ARG A C 1
ATOM 686 O O . ARG A 1 91 ? 1.112 -11.405 -6.410 1.00 93.69 91 ARG A O 1
ATOM 693 N N . ALA A 1 92 ? 0.859 -12.153 -4.302 1.00 96.31 92 ALA A N 1
ATOM 694 C CA . ALA A 1 92 ? 2.286 -12.317 -4.020 1.00 96.31 92 ALA A CA 1
ATOM 695 C C . ALA A 1 92 ? 2.969 -13.285 -5.003 1.00 96.31 92 ALA A C 1
ATOM 697 O O . ALA A 1 92 ? 4.094 -13.044 -5.427 1.00 96.31 92 ALA A O 1
ATOM 698 N N . GLY A 1 93 ? 2.268 -14.343 -5.426 1.00 95.31 93 GLY A N 1
ATOM 699 C CA . GLY A 1 93 ? 2.777 -15.337 -6.377 1.00 95.31 93 GLY A CA 1
ATOM 700 C C . GLY A 1 93 ? 2.541 -15.018 -7.860 1.00 95.31 93 GLY A C 1
ATOM 701 O O . GLY A 1 93 ? 2.954 -15.796 -8.724 1.00 95.31 93 GLY A O 1
ATOM 702 N N . ALA A 1 94 ? 1.870 -13.908 -8.191 1.00 93.12 94 ALA A N 1
ATOM 703 C CA . ALA A 1 94 ? 1.351 -13.662 -9.542 1.00 93.12 94 ALA A CA 1
ATOM 704 C C . ALA A 1 94 ? 2.446 -13.561 -10.621 1.00 93.12 94 ALA A C 1
ATOM 706 O O . ALA A 1 94 ? 2.211 -13.910 -11.781 1.00 93.12 94 ALA A O 1
ATOM 707 N N . LEU A 1 95 ? 3.649 -13.118 -10.244 1.00 92.94 95 LEU A N 1
ATOM 708 C CA . LEU A 1 95 ? 4.774 -12.919 -11.162 1.00 92.94 95 LEU A CA 1
ATOM 709 C C . LEU A 1 95 ? 5.738 -14.111 -11.232 1.00 92.94 95 LEU A C 1
ATOM 711 O O . LEU A 1 95 ? 6.658 -14.087 -12.041 1.00 92.94 95 LEU A O 1
ATOM 715 N N . LYS A 1 96 ? 5.489 -15.206 -10.501 1.00 94.81 96 LYS A N 1
ATOM 716 C CA . LYS A 1 96 ? 6.387 -16.376 -10.432 1.00 94.81 96 LYS A CA 1
ATOM 717 C C . LYS A 1 96 ? 6.848 -16.891 -11.798 1.00 94.81 96 LYS A C 1
ATOM 719 O O . LYS A 1 96 ? 8.012 -17.231 -12.000 1.00 94.81 96 LYS A O 1
ATOM 724 N N . LYS A 1 97 ? 5.933 -16.930 -12.772 1.00 91.81 97 LYS A N 1
ATOM 725 C CA . LYS A 1 97 ? 6.209 -17.448 -14.123 1.00 91.81 97 LYS A CA 1
ATOM 726 C C . LYS A 1 97 ? 7.154 -16.564 -14.937 1.00 91.81 97 LYS A C 1
ATOM 728 O O . LYS A 1 97 ? 7.721 -17.056 -15.911 1.00 91.81 97 LYS A O 1
ATOM 733 N N . THR A 1 98 ? 7.351 -15.298 -14.566 1.00 90.69 98 THR A N 1
ATOM 734 C CA . THR A 1 98 ? 8.264 -14.415 -15.298 1.00 90.69 98 THR A CA 1
ATOM 735 C C . THR A 1 98 ? 9.728 -14.828 -15.132 1.00 90.69 98 THR A C 1
ATOM 737 O O . THR A 1 98 ? 10.525 -14.570 -16.030 1.00 90.69 98 THR A O 1
ATOM 740 N N . GLY A 1 99 ? 10.073 -15.576 -14.076 1.00 88.25 99 GLY A N 1
ATOM 741 C CA . GLY A 1 99 ? 11.426 -16.106 -13.863 1.00 88.25 99 GLY A CA 1
ATOM 742 C C . GLY A 1 99 ? 11.897 -17.072 -14.953 1.00 88.25 99 GLY A C 1
ATOM 743 O O . GLY A 1 99 ? 13.093 -17.257 -15.139 1.00 88.25 99 GLY A O 1
ATOM 744 N N . LEU A 1 100 ? 10.975 -17.637 -15.741 1.00 88.06 100 LEU A N 1
ATOM 745 C CA . LEU A 1 100 ? 11.304 -18.466 -16.907 1.00 88.06 100 LEU A CA 1
ATOM 746 C C . LEU A 1 100 ? 11.763 -17.646 -18.125 1.00 88.06 100 LEU A C 1
ATOM 748 O O . LEU A 1 100 ? 12.268 -18.214 -19.092 1.00 88.06 100 LEU A O 1
ATOM 752 N N . ALA A 1 101 ? 11.524 -16.332 -18.116 1.00 86.88 101 ALA A N 1
ATOM 753 C CA . ALA A 1 101 ? 11.685 -15.457 -19.274 1.00 86.88 101 ALA A CA 1
ATOM 754 C C . ALA A 1 101 ? 12.511 -14.193 -18.998 1.00 86.88 101 ALA A C 1
ATOM 756 O O . ALA A 1 101 ? 12.889 -13.511 -19.954 1.00 86.88 101 ALA A O 1
ATOM 757 N N . PHE A 1 102 ? 12.773 -13.866 -17.729 1.00 89.62 102 PHE A N 1
ATOM 758 C CA . PHE A 1 102 ? 13.578 -12.709 -17.360 1.00 89.62 102 PHE A CA 1
ATOM 759 C C . PHE A 1 102 ? 14.985 -12.813 -17.953 1.00 89.62 102 PHE A C 1
ATOM 761 O O . PHE A 1 102 ? 15.685 -13.811 -17.794 1.00 89.62 102 PHE A O 1
ATOM 768 N N . VAL A 1 103 ? 15.391 -11.752 -18.641 1.00 88.50 103 VAL A N 1
ATOM 769 C CA . VAL A 1 103 ? 16.764 -11.543 -19.109 1.00 88.50 103 VAL A CA 1
ATOM 770 C C . VAL A 1 103 ? 17.420 -10.421 -18.297 1.00 88.50 103 VAL A C 1
ATOM 772 O O . VAL A 1 103 ? 16.708 -9.710 -17.578 1.00 88.50 103 VAL A O 1
ATOM 775 N N . PRO A 1 104 ? 18.749 -10.217 -18.409 1.00 89.00 104 PRO A N 1
ATOM 776 C CA . PRO A 1 104 ? 19.388 -9.035 -17.845 1.00 89.00 104 PRO A CA 1
ATOM 777 C C . PRO A 1 104 ? 18.661 -7.748 -18.250 1.00 89.00 104 PRO A C 1
ATOM 779 O O . PRO A 1 104 ? 18.267 -7.578 -19.407 1.00 89.00 104 PRO A O 1
ATOM 782 N N . SER A 1 105 ? 18.469 -6.857 -17.281 1.00 89.81 105 SER A N 1
ATOM 783 C CA . SER A 1 105 ? 17.779 -5.585 -17.475 1.00 89.81 105 SER A CA 1
ATOM 784 C C . SER A 1 105 ? 18.562 -4.689 -18.434 1.00 89.81 105 SER A C 1
ATOM 786 O O . SER A 1 105 ? 19.722 -4.356 -18.187 1.00 89.81 105 SER A O 1
ATOM 788 N N . VAL A 1 106 ? 17.909 -4.274 -19.518 1.00 89.00 106 VAL A N 1
ATOM 789 C CA . VAL A 1 106 ? 18.462 -3.338 -20.502 1.00 89.00 106 VAL A CA 1
ATOM 790 C C . VAL A 1 106 ? 17.438 -2.268 -20.861 1.00 89.00 106 VAL A C 1
ATOM 792 O O . VAL A 1 106 ? 16.232 -2.515 -20.856 1.00 89.00 106 VAL A O 1
ATOM 795 N N . LEU A 1 107 ? 17.928 -1.088 -21.227 1.00 89.06 107 LEU A N 1
ATOM 796 C CA . LEU A 1 107 ? 17.156 -0.011 -21.846 1.00 89.06 107 LEU A CA 1
ATOM 797 C C . LEU A 1 107 ? 17.589 0.134 -23.301 1.00 89.06 107 LEU A C 1
ATOM 799 O O . LEU A 1 107 ? 18.733 -0.161 -23.631 1.00 89.06 107 LEU A O 1
ATOM 803 N N . PHE A 1 108 ? 16.737 0.663 -24.176 1.00 91.06 108 PHE A N 1
ATOM 804 C CA . PHE A 1 108 ? 17.255 1.250 -25.415 1.00 91.06 108 PHE A CA 1
ATOM 805 C C . PHE A 1 108 ? 18.096 2.486 -25.092 1.00 91.06 108 PHE A C 1
ATOM 807 O O . PHE A 1 108 ? 17.810 3.188 -24.119 1.00 91.06 1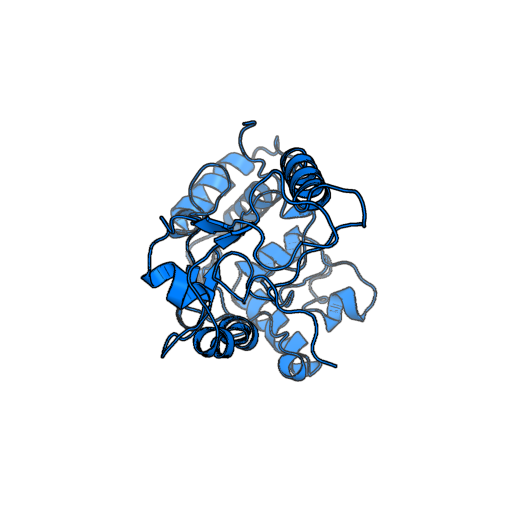08 PHE A O 1
ATOM 814 N N . ALA A 1 109 ? 19.101 2.774 -25.918 1.00 92.56 109 ALA A N 1
ATOM 815 C CA . ALA A 1 109 ? 19.855 4.018 -25.826 1.00 92.56 109 ALA A CA 1
ATOM 816 C C . ALA A 1 109 ? 18.917 5.239 -25.863 1.00 92.56 109 ALA A C 1
ATOM 818 O O . ALA A 1 109 ? 17.855 5.214 -26.490 1.00 92.56 109 ALA A O 1
ATOM 819 N N . PHE A 1 110 ? 19.284 6.312 -25.160 1.00 91.38 110 PHE A N 1
ATOM 820 C CA . PHE A 1 110 ? 18.402 7.471 -24.973 1.00 91.38 110 PHE A CA 1
ATOM 821 C C . PHE A 1 110 ? 18.098 8.247 -26.266 1.00 91.38 110 PHE A C 1
ATOM 823 O O . PHE A 1 110 ? 17.113 8.983 -26.312 1.00 91.38 110 PHE A O 1
ATOM 830 N N . ASP A 1 111 ? 18.907 8.061 -27.308 1.00 93.00 111 ASP A N 1
ATOM 831 C CA . ASP A 1 111 ? 18.732 8.618 -28.651 1.00 93.00 111 ASP A CA 1
ATOM 832 C C . ASP A 1 111 ? 17.941 7.699 -29.603 1.00 93.00 111 ASP A C 1
ATOM 834 O O . ASP A 1 111 ? 17.646 8.092 -30.733 1.00 93.00 111 ASP A O 1
ATOM 838 N N . ALA A 1 112 ? 17.554 6.496 -29.162 1.00 93.38 112 ALA A N 1
ATOM 839 C CA . ALA A 1 112 ? 16.739 5.589 -29.959 1.00 93.38 112 ALA A CA 1
ATOM 840 C C . ALA A 1 112 ? 15.362 6.205 -30.256 1.00 93.38 112 ALA A C 1
ATOM 842 O O . ALA A 1 112 ? 14.680 6.720 -29.365 1.00 93.38 112 ALA A O 1
ATOM 843 N N . MET A 1 113 ? 14.930 6.102 -31.513 1.00 93.69 113 MET A N 1
ATOM 844 C CA . MET A 1 113 ? 13.666 6.653 -32.014 1.00 93.69 113 MET A CA 1
ATOM 845 C C . MET A 1 113 ? 12.630 5.553 -32.255 1.00 93.69 113 MET A C 1
ATOM 847 O O . MET A 1 113 ? 12.977 4.386 -32.409 1.00 93.69 113 MET A O 1
ATOM 851 N N . VAL A 1 114 ? 11.353 5.930 -32.322 1.00 92.81 114 VAL A N 1
ATOM 852 C CA . VAL A 1 114 ? 10.242 5.032 -32.671 1.00 92.81 114 VAL A CA 1
ATOM 853 C C . VAL A 1 114 ? 9.860 5.216 -34.152 1.00 92.81 114 VAL A C 1
ATOM 855 O O . VAL A 1 114 ? 9.693 6.359 -34.582 1.00 92.81 114 VAL A O 1
ATOM 858 N N . PRO A 1 115 ? 9.655 4.145 -34.943 1.00 91.31 115 PRO A N 1
ATOM 859 C CA . PRO A 1 115 ? 9.811 2.741 -34.570 1.00 91.31 115 PRO A CA 1
ATOM 860 C C . PRO A 1 115 ? 11.271 2.402 -34.262 1.00 91.31 115 PRO A C 1
ATOM 862 O O . PRO A 1 115 ? 12.181 2.887 -34.932 1.00 91.31 115 PRO A O 1
ATOM 865 N N . VAL A 1 116 ? 11.474 1.559 -33.249 1.00 88.75 116 VAL A N 1
ATOM 866 C CA . VAL A 1 116 ? 12.816 1.140 -32.840 1.00 88.75 116 VAL A CA 1
ATOM 867 C C . VAL A 1 116 ? 13.464 0.371 -33.983 1.00 88.75 116 VAL A C 1
ATOM 869 O O . VAL A 1 116 ? 12.924 -0.633 -34.451 1.00 88.75 116 VAL A O 1
ATOM 872 N N . ALA A 1 117 ? 14.613 0.860 -34.446 1.00 88.44 117 ALA A N 1
ATOM 873 C CA . ALA A 1 117 ? 15.366 0.213 -35.508 1.00 88.44 117 ALA A CA 1
ATOM 874 C C . ALA A 1 117 ? 15.810 -1.195 -35.084 1.00 88.44 117 ALA A C 1
ATOM 876 O O . ALA A 1 117 ? 16.160 -1.438 -33.926 1.00 88.44 117 ALA A O 1
ATOM 877 N N . ALA A 1 118 ? 15.839 -2.127 -36.037 1.00 86.88 118 ALA A N 1
ATOM 878 C CA . ALA A 1 118 ? 16.424 -3.438 -35.793 1.00 86.88 118 ALA A CA 1
ATOM 879 C C . ALA A 1 118 ? 17.896 -3.275 -35.375 1.00 86.88 118 ALA A C 1
ATOM 881 O O . ALA A 1 118 ? 18.661 -2.595 -36.056 1.00 86.88 118 ALA A O 1
ATOM 882 N N . GLY A 1 119 ? 18.280 -3.885 -34.252 1.00 85.19 119 GLY A N 1
ATOM 883 C CA . GLY A 1 119 ? 19.634 -3.755 -33.708 1.00 85.19 119 GLY A CA 1
ATOM 884 C C . GLY A 1 119 ? 19.933 -2.402 -33.053 1.00 85.19 119 GLY A C 1
ATOM 885 O O . GLY A 1 119 ? 21.105 -2.061 -32.913 1.00 85.19 119 GLY A O 1
ATOM 886 N N . ALA A 1 120 ? 18.909 -1.628 -32.664 1.00 89.25 120 ALA A N 1
ATOM 887 C CA . ALA A 1 120 ? 19.100 -0.421 -31.865 1.00 89.25 120 ALA A CA 1
ATOM 888 C C . ALA A 1 120 ? 19.968 -0.707 -30.629 1.00 89.25 120 ALA A C 1
ATOM 890 O O . ALA A 1 120 ? 19.812 -1.737 -29.970 1.00 89.25 120 ALA A O 1
ATOM 891 N N . ALA A 1 121 ? 20.877 0.220 -30.325 1.00 92.06 121 ALA A N 1
ATOM 892 C CA . ALA A 1 121 ? 21.775 0.090 -29.190 1.00 92.06 121 ALA A CA 1
ATOM 893 C C . ALA A 1 121 ? 20.994 0.001 -27.872 1.00 92.06 121 ALA A C 1
ATOM 895 O O . ALA A 1 121 ? 19.970 0.669 -27.685 1.00 92.06 121 ALA A O 1
ATOM 896 N N . THR A 1 122 ? 21.513 -0.803 -26.948 1.00 91.62 122 THR A N 1
ATOM 897 C CA . THR A 1 122 ? 20.964 -0.967 -25.603 1.00 91.62 122 THR A CA 1
ATOM 898 C C . THR A 1 122 ? 21.987 -0.595 -24.541 1.00 91.62 122 THR A C 1
ATOM 900 O O . THR A 1 122 ? 23.187 -0.784 -24.729 1.00 91.62 122 THR A O 1
ATOM 903 N N . LEU A 1 123 ? 21.495 -0.097 -23.414 1.00 92.00 123 LEU A N 1
ATOM 904 C CA . LEU A 1 123 ? 22.259 0.220 -22.218 1.00 92.00 123 LEU A CA 1
ATOM 905 C C . LEU A 1 123 ? 21.933 -0.818 -21.148 1.00 92.00 123 LEU A C 1
ATOM 907 O O . LEU A 1 123 ? 20.760 -1.097 -20.901 1.00 92.00 123 LEU A O 1
ATOM 911 N N . GLU A 1 124 ? 22.956 -1.381 -20.515 1.00 92.38 124 GLU A N 1
ATOM 912 C CA . GLU A 1 124 ? 22.762 -2.244 -19.350 1.00 92.38 124 GLU A CA 1
ATOM 913 C C . GLU A 1 124 ? 22.240 -1.429 -18.166 1.00 92.38 124 GLU A C 1
ATOM 915 O O . GLU A 1 124 ? 22.679 -0.300 -17.931 1.00 92.38 124 GLU A O 1
ATOM 920 N N . VAL A 1 125 ? 21.313 -2.012 -17.405 1.00 90.44 125 VAL A N 1
ATOM 921 C CA . VAL A 1 125 ? 20.855 -1.436 -16.140 1.00 90.44 125 VAL A CA 1
ATOM 922 C C . VAL A 1 125 ? 21.481 -2.217 -14.995 1.00 90.44 125 VAL A C 1
ATOM 924 O O . VAL A 1 125 ? 21.121 -3.380 -14.790 1.00 90.44 125 VAL A O 1
ATOM 927 N N . PRO A 1 126 ? 22.413 -1.609 -14.239 1.00 87.25 126 PRO A N 1
ATOM 928 C CA . PRO A 1 126 ? 23.031 -2.284 -13.113 1.00 87.25 126 PRO A CA 1
ATOM 929 C C . PRO A 1 126 ? 21.979 -2.528 -12.028 1.00 87.25 126 PRO A C 1
ATOM 931 O O . PRO A 1 126 ? 21.403 -1.591 -11.475 1.00 87.25 126 PRO A O 1
ATOM 934 N N . MET A 1 127 ? 21.736 -3.799 -11.713 1.00 83.88 127 MET A N 1
ATOM 935 C CA . MET A 1 127 ? 20.883 -4.182 -10.592 1.00 83.88 127 MET A CA 1
ATOM 936 C C . MET A 1 127 ? 21.678 -4.011 -9.296 1.00 83.88 127 MET A C 1
ATOM 938 O O . MET A 1 127 ? 22.551 -4.816 -8.988 1.00 83.88 127 MET A O 1
ATOM 942 N N . THR A 1 128 ? 21.391 -2.947 -8.548 1.00 86.69 128 THR A N 1
ATOM 943 C CA . THR A 1 128 ? 21.980 -2.693 -7.219 1.00 86.69 128 THR A CA 1
ATOM 944 C C . THR A 1 128 ? 21.103 -3.196 -6.072 1.00 86.69 128 THR A C 1
ATOM 946 O O . THR A 1 128 ? 21.509 -3.126 -4.914 1.00 86.69 128 THR A O 1
ATOM 949 N N . ALA A 1 129 ? 19.900 -3.683 -6.386 1.00 87.62 129 ALA A N 1
ATOM 950 C CA . ALA A 1 129 ? 18.972 -4.238 -5.412 1.00 87.62 129 ALA A CA 1
ATOM 951 C C . ALA A 1 129 ? 19.493 -5.559 -4.828 1.00 87.62 129 ALA A C 1
ATOM 953 O O . ALA A 1 129 ? 20.162 -6.333 -5.513 1.00 87.62 129 ALA A O 1
ATOM 954 N N . ASP A 1 130 ? 19.131 -5.814 -3.571 1.00 93.00 130 ASP A N 1
ATOM 955 C CA . ASP A 1 130 ? 19.371 -7.083 -2.887 1.00 93.00 130 ASP A CA 1
ATOM 956 C C . ASP A 1 130 ? 18.725 -8.242 -3.679 1.00 93.00 130 ASP A C 1
ATOM 958 O O . ASP A 1 130 ? 17.503 -8.221 -3.884 1.00 93.00 130 ASP A O 1
ATOM 962 N N . PRO A 1 131 ? 19.505 -9.239 -4.144 1.00 91.00 131 PRO A N 1
ATOM 963 C CA . PRO A 1 131 ? 18.982 -10.360 -4.918 1.00 91.00 131 PRO A CA 1
ATOM 964 C C . PRO A 1 131 ? 17.844 -11.108 -4.219 1.00 91.00 131 PRO A C 1
ATOM 966 O O . PRO A 1 131 ? 16.868 -11.465 -4.877 1.00 91.00 131 PRO A O 1
ATOM 969 N N . GLU A 1 132 ? 17.908 -11.271 -2.895 1.00 93.50 132 GLU A N 1
ATOM 970 C CA . GLU A 1 132 ? 16.856 -11.959 -2.137 1.00 93.50 132 GLU A CA 1
ATOM 971 C C . GLU A 1 132 ? 15.543 -11.165 -2.170 1.00 93.50 132 GLU A C 1
ATOM 973 O O . GLU A 1 132 ? 14.458 -11.731 -2.303 1.00 93.50 132 GLU A O 1
ATOM 978 N N . GLN A 1 133 ? 15.623 -9.831 -2.118 1.00 95.50 133 GLN A N 1
ATOM 979 C CA . GLN A 1 133 ? 14.450 -8.963 -2.244 1.00 95.50 133 GLN A CA 1
ATOM 980 C C . GLN A 1 133 ? 13.857 -9.004 -3.652 1.00 95.50 133 GLN A C 1
ATOM 982 O O . GLN A 1 133 ? 12.637 -8.944 -3.793 1.00 95.50 133 GLN A O 1
ATOM 987 N N . VAL A 1 134 ? 14.686 -9.139 -4.691 1.00 92.94 134 VAL A N 1
ATOM 988 C CA . VAL A 1 134 ? 14.211 -9.300 -6.074 1.00 92.94 134 VAL A CA 1
ATOM 989 C C . VAL A 1 134 ? 13.494 -10.642 -6.244 1.00 92.94 134 VAL A C 1
ATOM 991 O O . VAL A 1 134 ? 12.372 -10.674 -6.751 1.00 92.94 134 VAL A O 1
ATOM 994 N N . GLU A 1 135 ? 14.087 -11.743 -5.779 1.00 94.25 135 GLU A N 1
ATOM 995 C CA . GLU A 1 135 ? 13.455 -13.069 -5.824 1.00 94.25 135 GLU A CA 1
ATOM 996 C C . GLU A 1 135 ? 12.132 -13.100 -5.049 1.00 94.25 135 GLU A C 1
ATOM 998 O O . GLU A 1 135 ? 11.142 -13.682 -5.511 1.00 94.25 135 GLU A O 1
ATOM 1003 N N . LEU A 1 136 ? 12.084 -12.428 -3.896 1.00 96.50 136 LEU A N 1
ATOM 1004 C CA . LEU A 1 136 ? 10.872 -12.288 -3.100 1.00 96.50 136 LEU A CA 1
ATOM 1005 C C . LEU A 1 136 ? 9.811 -11.427 -3.794 1.00 96.50 136 LEU A C 1
ATOM 1007 O O . LEU A 1 136 ? 8.652 -11.829 -3.849 1.00 96.50 136 LEU A O 1
ATOM 1011 N N . ALA A 1 137 ? 10.188 -10.286 -4.376 1.00 95.31 137 ALA A N 1
ATOM 1012 C CA . ALA A 1 137 ? 9.266 -9.379 -5.065 1.00 95.31 137 ALA A CA 1
ATOM 1013 C C . ALA A 1 137 ? 8.559 -10.034 -6.261 1.00 95.31 137 ALA A C 1
ATOM 1015 O O . ALA A 1 137 ? 7.400 -9.727 -6.542 1.00 95.31 137 ALA A O 1
ATOM 1016 N N . PHE A 1 138 ? 9.253 -10.927 -6.973 1.00 95.50 138 PHE A N 1
ATOM 1017 C CA . PHE A 1 138 ? 8.723 -11.587 -8.168 1.00 95.50 138 PHE A CA 1
ATOM 1018 C C . PHE A 1 138 ? 8.271 -13.036 -7.943 1.00 95.50 138 PHE A C 1
ATOM 1020 O O . PHE A 1 138 ? 7.787 -13.668 -8.884 1.00 95.50 138 PHE A O 1
ATOM 1027 N N . ALA A 1 139 ? 8.405 -13.567 -6.724 1.00 97.06 139 ALA A N 1
ATOM 1028 C CA . ALA A 1 139 ? 8.111 -14.962 -6.388 1.00 97.06 139 ALA A CA 1
ATOM 1029 C C . ALA A 1 139 ? 8.851 -15.981 -7.280 1.00 97.06 139 ALA A C 1
ATOM 1031 O O . ALA A 1 139 ? 8.293 -17.011 -7.668 1.00 97.06 139 ALA A O 1
ATOM 1032 N N . HIS A 1 140 ? 10.094 -15.681 -7.665 1.00 94.88 140 HIS A N 1
ATOM 1033 C CA . HIS A 1 140 ? 10.894 -16.565 -8.520 1.00 94.88 140 HIS A CA 1
ATOM 1034 C C . HIS A 1 140 ? 11.400 -17.794 -7.759 1.00 94.88 140 HIS A C 1
ATOM 1036 O O . HIS A 1 140 ? 11.537 -17.782 -6.539 1.00 94.88 140 HIS A O 1
ATOM 1042 N N . GLY A 1 141 ? 11.663 -18.881 -8.490 1.00 91.81 141 GLY A N 1
ATOM 1043 C CA . GLY A 1 141 ? 12.100 -20.145 -7.890 1.00 91.81 141 GLY A CA 1
ATOM 1044 C C . GLY A 1 141 ? 11.072 -20.696 -6.900 1.00 91.81 141 GLY A C 1
ATOM 1045 O O . GLY A 1 141 ? 9.887 -20.817 -7.225 1.00 91.81 141 GLY A O 1
ATOM 1046 N N . ASP A 1 142 ? 11.522 -21.007 -5.687 1.00 93.44 142 ASP A N 1
ATOM 1047 C CA . ASP A 1 142 ? 10.681 -21.514 -4.594 1.00 93.44 142 ASP A CA 1
ATOM 1048 C C . ASP A 1 142 ? 10.181 -20.410 -3.651 1.00 93.44 142 ASP A C 1
ATOM 1050 O O . ASP A 1 142 ? 9.534 -20.699 -2.645 1.00 93.44 142 ASP A O 1
ATOM 1054 N N . SER A 1 143 ? 10.426 -19.142 -3.996 1.00 96.38 143 SER A N 1
ATOM 1055 C CA . SER A 1 143 ? 9.962 -17.997 -3.218 1.00 96.38 143 SER A CA 1
ATOM 1056 C C . SER A 1 143 ? 8.435 -18.018 -3.042 1.00 96.38 143 SER A C 1
ATOM 1058 O O . SER A 1 143 ? 7.703 -18.261 -4.015 1.00 96.38 143 SER A O 1
ATOM 1060 N N . PRO A 1 144 ? 7.928 -17.729 -1.826 1.00 95.62 144 PRO A N 1
ATOM 1061 C CA . PRO A 1 144 ? 6.495 -17.597 -1.578 1.00 95.62 144 PRO A CA 1
ATOM 1062 C C . PRO A 1 144 ? 5.917 -16.294 -2.151 1.00 95.62 144 PRO A C 1
ATOM 1064 O O . PRO A 1 144 ? 4.702 -16.103 -2.132 1.00 95.62 144 PRO A O 1
ATOM 1067 N N . GLY A 1 145 ? 6.770 -15.395 -2.650 1.00 97.81 145 GLY A N 1
ATOM 1068 C CA . GLY A 1 145 ? 6.383 -14.029 -2.957 1.00 97.81 145 GLY A CA 1
ATOM 1069 C C . GLY A 1 145 ? 6.249 -13.171 -1.701 1.00 97.81 145 GLY A C 1
ATOM 1070 O O . GLY A 1 145 ? 6.346 -13.642 -0.562 1.00 97.81 145 GLY A O 1
ATOM 1071 N N . GLY A 1 146 ? 5.995 -11.885 -1.904 1.00 97.50 146 GLY A N 1
ATOM 1072 C CA . GLY A 1 146 ? 5.793 -10.965 -0.801 1.00 97.50 146 GLY A CA 1
ATOM 1073 C C . GLY A 1 146 ? 5.184 -9.642 -1.220 1.00 97.50 146 GLY A C 1
ATOM 1074 O O . GLY A 1 146 ? 4.893 -9.399 -2.392 1.00 97.50 146 GLY A O 1
ATOM 1075 N N . TYR A 1 147 ? 5.009 -8.778 -0.230 1.00 97.62 147 TYR A N 1
ATOM 1076 C CA . TYR A 1 147 ? 4.485 -7.436 -0.421 1.00 97.62 147 TYR A CA 1
ATOM 1077 C C . TYR A 1 147 ? 5.496 -6.412 0.063 1.00 97.62 147 TYR A C 1
ATOM 1079 O O . TYR A 1 147 ? 6.033 -6.530 1.163 1.00 97.62 147 TYR A O 1
ATOM 1087 N N . LYS A 1 148 ? 5.745 -5.390 -0.760 1.00 97.19 148 LYS A N 1
ATOM 1088 C CA . LYS A 1 148 ? 6.505 -4.219 -0.326 1.00 97.19 148 LYS A CA 1
ATOM 1089 C C . LYS A 1 148 ? 5.755 -3.551 0.824 1.00 97.19 148 LYS A C 1
ATOM 1091 O O . LYS A 1 148 ? 4.569 -3.263 0.659 1.00 97.19 148 LYS A O 1
ATOM 1096 N N . THR A 1 149 ? 6.434 -3.231 1.921 1.00 97.94 149 THR A N 1
ATOM 1097 C CA . THR A 1 149 ? 5.871 -2.399 2.988 1.00 97.94 149 THR A CA 1
ATOM 1098 C C . THR A 1 149 ? 5.399 -1.069 2.389 1.00 97.94 149 THR A C 1
ATOM 1100 O O . THR A 1 149 ? 6.238 -0.302 1.910 1.00 97.94 149 THR A O 1
ATOM 1103 N N . PRO A 1 150 ? 4.093 -0.757 2.328 1.00 96.69 150 PRO A N 1
ATOM 1104 C CA . PRO A 1 150 ? 3.635 0.476 1.696 1.00 96.69 150 PRO A CA 1
ATOM 1105 C C . PRO A 1 150 ? 4.059 1.697 2.521 1.00 96.69 150 PRO A C 1
ATOM 1107 O O . PRO A 1 150 ? 4.251 1.598 3.731 1.00 96.69 150 PRO A O 1
ATOM 1110 N N . SER A 1 151 ? 4.192 2.855 1.866 1.00 95.75 151 SER A N 1
ATOM 1111 C CA . SER A 1 151 ? 4.258 4.123 2.603 1.00 95.75 151 SER A CA 1
ATOM 1112 C C . SER A 1 151 ? 2.931 4.348 3.326 1.00 95.75 151 SER A C 1
ATOM 1114 O O . SER A 1 151 ? 1.873 4.009 2.790 1.00 95.75 151 SER A O 1
ATOM 1116 N N . LEU A 1 152 ? 2.990 4.930 4.524 1.00 96.12 152 LEU A N 1
ATOM 1117 C CA . LEU A 1 152 ? 1.799 5.339 5.277 1.00 96.12 152 LEU A CA 1
ATOM 1118 C C . LEU A 1 152 ? 1.444 6.821 5.060 1.00 96.12 152 LEU A C 1
ATOM 1120 O O . LEU A 1 152 ? 0.567 7.360 5.734 1.00 96.12 152 LEU A O 1
ATOM 1124 N N . ALA A 1 153 ? 2.100 7.501 4.117 1.00 92.94 153 ALA A N 1
ATOM 1125 C CA . ALA A 1 153 ? 1.717 8.846 3.713 1.00 92.94 153 ALA A CA 1
ATOM 1126 C C . ALA A 1 153 ? 0.352 8.838 3.005 1.00 92.94 153 ALA A C 1
ATOM 1128 O O . ALA A 1 153 ? 0.103 8.045 2.098 1.00 92.94 153 ALA A O 1
ATOM 1129 N N . GLY A 1 154 ? -0.540 9.751 3.405 1.00 92.75 154 GLY A N 1
ATOM 1130 C CA . GLY A 1 154 ? -1.837 9.925 2.745 1.00 92.75 154 GLY A CA 1
ATOM 1131 C C . GLY A 1 154 ? -2.886 8.852 3.065 1.00 92.75 154 GLY A C 1
ATOM 1132 O O . GLY A 1 154 ? -3.850 8.721 2.311 1.00 92.75 154 GLY A O 1
ATOM 1133 N N . LEU A 1 155 ? -2.757 8.114 4.178 1.00 95.38 155 LEU A N 1
ATOM 1134 C CA . LEU A 1 155 ? -3.727 7.080 4.590 1.00 95.38 155 LEU A CA 1
ATOM 1135 C C . LEU A 1 155 ? -5.175 7.578 4.691 1.00 95.38 155 LEU A C 1
ATOM 1137 O O . LEU A 1 155 ? -6.108 6.801 4.493 1.00 95.38 155 LEU A O 1
ATOM 1141 N N . TYR A 1 156 ? -5.385 8.866 4.964 1.00 95.62 156 TYR A N 1
ATOM 1142 C CA . TYR A 1 156 ? -6.722 9.461 4.989 1.00 95.62 156 TYR A CA 1
ATOM 1143 C C . TYR A 1 156 ? -7.459 9.373 3.642 1.00 95.62 156 TYR A C 1
ATOM 1145 O O . TYR A 1 156 ? -8.684 9.302 3.619 1.00 95.62 156 TYR A O 1
ATOM 1153 N N . TRP A 1 157 ? -6.732 9.324 2.526 1.00 94.44 157 TRP A N 1
ATOM 1154 C CA . TRP A 1 157 ? -7.297 9.379 1.175 1.00 94.44 157 TRP A CA 1
ATOM 1155 C C . TRP A 1 157 ? -7.376 8.017 0.479 1.00 94.44 157 TRP A C 1
ATOM 1157 O O . TRP A 1 157 ? -7.824 7.943 -0.662 1.00 94.44 157 TRP A O 1
ATOM 1167 N N . THR A 1 158 ? -6.911 6.950 1.132 1.00 94.88 158 THR A N 1
ATOM 1168 C CA . THR A 1 158 ? -6.628 5.662 0.477 1.00 94.88 158 THR A CA 1
ATOM 1169 C C . THR A 1 158 ? -7.363 4.477 1.087 1.00 94.88 158 THR A C 1
ATOM 1171 O O . THR A 1 158 ? -7.101 3.348 0.690 1.00 94.88 158 THR A O 1
ATOM 1174 N N . ALA A 1 159 ? -8.302 4.707 2.010 1.00 96.44 159 ALA A N 1
ATOM 1175 C CA . ALA A 1 159 ? -9.189 3.644 2.471 1.00 96.44 159 ALA A CA 1
ATOM 1176 C C . ALA A 1 159 ? -9.985 3.052 1.283 1.00 96.44 159 ALA A C 1
ATOM 1178 O O . ALA A 1 159 ? -10.446 3.812 0.424 1.00 96.44 159 ALA A O 1
ATOM 1179 N N . PRO A 1 160 ? -10.209 1.726 1.232 1.00 98.00 160 PRO A N 1
ATOM 1180 C CA . PRO A 1 160 ? -9.891 0.721 2.252 1.00 98.00 160 PRO A CA 1
ATOM 1181 C C . PRO A 1 160 ? -8.434 0.229 2.208 1.00 98.00 160 PRO A C 1
ATOM 1183 O O . PRO A 1 160 ? -7.708 0.477 1.252 1.00 98.00 160 PRO A O 1
ATOM 1186 N N . TYR A 1 161 ? -8.003 -0.477 3.255 1.00 98.50 161 TYR A N 1
ATOM 1187 C CA . TYR A 1 161 ? -6.593 -0.832 3.455 1.00 98.50 161 TYR A CA 1
ATOM 1188 C C . TYR A 1 161 ? -6.263 -2.291 3.128 1.00 98.50 161 TYR A C 1
ATOM 1190 O O . TYR A 1 161 ? -7.149 -3.128 2.943 1.00 98.50 161 TYR A O 1
ATOM 1198 N N . LEU A 1 162 ? -4.952 -2.566 3.132 1.00 97.81 162 LEU A N 1
ATOM 1199 C CA . LEU A 1 162 ? -4.279 -3.749 2.591 1.00 97.81 162 LEU A CA 1
ATOM 1200 C C . LEU A 1 162 ? -4.322 -3.846 1.064 1.00 97.81 162 LEU A C 1
ATOM 1202 O O . LEU A 1 162 ? -5.042 -3.124 0.382 1.00 97.81 162 LEU A O 1
ATOM 1206 N N . HIS A 1 163 ? -3.488 -4.730 0.518 1.00 96.88 163 HIS A N 1
ATOM 1207 C CA . HIS A 1 163 ? -3.325 -4.888 -0.927 1.00 96.88 163 HIS A CA 1
ATOM 1208 C C . HIS A 1 163 ? -4.578 -5.458 -1.613 1.00 96.88 163 HIS A C 1
ATOM 1210 O O . HIS A 1 163 ? -4.750 -5.259 -2.814 1.00 96.88 163 HIS A O 1
ATOM 1216 N N . ASP A 1 164 ? -5.419 -6.180 -0.868 1.00 97.50 164 ASP A N 1
ATOM 1217 C CA . ASP A 1 164 ? -6.689 -6.738 -1.335 1.00 97.50 164 ASP A CA 1
ATOM 1218 C C . ASP A 1 164 ? -7.865 -5.768 -1.118 1.00 97.50 164 ASP A C 1
ATOM 1220 O O . ASP A 1 164 ? -8.992 -6.060 -1.512 1.00 97.50 164 ASP A O 1
ATOM 1224 N N . GLY A 1 165 ? -7.614 -4.613 -0.486 1.00 97.62 165 GLY A N 1
ATOM 1225 C CA . GLY A 1 165 ? -8.636 -3.639 -0.110 1.00 97.62 165 GLY A CA 1
ATOM 1226 C C . GLY A 1 165 ? -9.650 -4.172 0.906 1.00 97.62 165 GLY A C 1
ATOM 1227 O O . GLY A 1 165 ? -10.696 -3.555 1.088 1.00 97.62 165 GLY A O 1
ATOM 1228 N N . GLY A 1 166 ? -9.385 -5.315 1.547 1.00 97.88 166 GLY A N 1
ATOM 1229 C CA . GLY A 1 166 ? -10.360 -6.043 2.355 1.00 97.88 166 GLY A CA 1
ATOM 1230 C C . GLY A 1 166 ? -10.668 -5.409 3.712 1.00 97.88 166 GLY A C 1
ATOM 1231 O O . GLY A 1 166 ? -11.664 -5.770 4.344 1.00 97.88 166 GLY A O 1
ATOM 1232 N N . VAL A 1 167 ? -9.844 -4.464 4.175 1.00 98.62 167 VAL A N 1
ATOM 1233 C CA . VAL A 1 167 ? -10.037 -3.792 5.467 1.00 98.62 167 VAL A CA 1
ATOM 1234 C C . VAL A 1 167 ? -10.819 -2.503 5.271 1.00 98.62 167 VAL A C 1
ATOM 1236 O O . VAL A 1 167 ? -10.257 -1.438 5.013 1.00 98.62 167 VAL A O 1
ATOM 1239 N N . ALA A 1 168 ? -12.136 -2.626 5.409 1.00 98.50 168 ALA A N 1
ATOM 1240 C CA . ALA A 1 168 ? -13.091 -1.541 5.255 1.00 98.50 168 ALA A CA 1
ATOM 1241 C C . ALA A 1 168 ? -14.067 -1.513 6.436 1.00 98.50 168 ALA A C 1
ATOM 1243 O O . ALA A 1 168 ? -14.587 -2.551 6.848 1.00 98.50 168 ALA A O 1
ATOM 1244 N N . ALA A 1 169 ? -14.348 -0.326 6.963 1.00 98.44 169 ALA A N 1
ATOM 1245 C CA . ALA A 1 169 ? -15.392 -0.104 7.956 1.00 98.44 169 ALA A CA 1
ATOM 1246 C C . ALA A 1 169 ? -16.038 1.272 7.758 1.00 98.44 169 ALA A C 1
ATOM 1248 O O . ALA A 1 169 ? -15.393 2.215 7.302 1.00 98.44 169 ALA A O 1
ATOM 1249 N N . GLY A 1 170 ? -17.325 1.384 8.073 1.00 97.56 170 GLY A N 1
ATOM 1250 C CA . GLY A 1 170 ? -18.055 2.648 8.084 1.00 97.56 170 GLY A CA 1
ATOM 1251 C C . GLY A 1 170 ? -18.114 3.263 9.484 1.00 97.56 170 GLY A C 1
ATOM 1252 O O . GLY A 1 170 ? -17.786 2.620 10.473 1.00 97.56 170 GLY A O 1
ATOM 1253 N N . ARG A 1 171 ? -18.609 4.505 9.578 1.00 95.19 171 ARG A N 1
ATOM 1254 C CA . ARG A 1 171 ? -18.827 5.213 10.862 1.00 95.19 171 ARG A CA 1
ATOM 1255 C C . ARG A 1 171 ? -19.822 4.533 11.798 1.00 95.19 171 ARG A C 1
ATOM 1257 O O . ARG A 1 171 ? -19.795 4.752 13.004 1.00 95.19 171 ARG A O 1
ATOM 1264 N N . ASP A 1 172 ? -20.745 3.774 11.223 1.00 92.69 172 ASP A N 1
ATOM 1265 C CA . ASP A 1 172 ? -21.649 2.921 11.977 1.00 92.69 172 ASP A CA 1
ATOM 1266 C C . ASP A 1 172 ? -20.916 1.620 12.311 1.00 92.69 172 ASP A C 1
ATOM 1268 O O . ASP A 1 172 ? -20.449 0.923 11.412 1.00 92.69 172 ASP A O 1
ATOM 1272 N N . ALA A 1 173 ? -20.858 1.269 13.596 1.00 88.00 173 ALA A N 1
ATOM 1273 C CA . ALA A 1 173 ? -20.187 0.065 14.071 1.00 88.00 173 ALA A CA 1
ATOM 1274 C C . ALA A 1 173 ? -20.740 -1.234 13.457 1.00 88.00 173 ALA A C 1
ATOM 1276 O O . ALA A 1 173 ? -20.057 -2.258 13.514 1.00 88.00 173 ALA A O 1
ATOM 1277 N N . ALA A 1 174 ? -21.956 -1.232 12.897 1.00 92.75 174 ALA A N 1
ATOM 1278 C CA . ALA A 1 174 ? -22.527 -2.365 12.170 1.00 92.75 174 ALA A CA 1
ATOM 1279 C C . ALA A 1 174 ? -21.970 -2.524 10.741 1.00 92.75 174 ALA A C 1
ATOM 1281 O O . ALA A 1 174 ? -22.039 -3.616 10.179 1.00 92.75 174 ALA A O 1
ATOM 1282 N N . ARG A 1 175 ? -21.401 -1.465 10.154 1.00 96.81 175 ARG A N 1
ATOM 1283 C CA . ARG A 1 175 ? -20.900 -1.443 8.774 1.00 96.81 175 ARG A CA 1
ATOM 1284 C C . ARG A 1 175 ? -19.446 -1.894 8.720 1.00 96.81 175 ARG A C 1
ATOM 1286 O O . ARG A 1 175 ? -18.531 -1.086 8.851 1.00 96.81 175 ARG A O 1
ATOM 1293 N N . VAL A 1 176 ? -19.240 -3.189 8.518 1.00 98.00 176 VAL A N 1
ATOM 1294 C CA . VAL A 1 176 ? -17.915 -3.824 8.463 1.00 98.00 176 VAL A CA 1
ATOM 1295 C C . VAL A 1 176 ? -17.708 -4.571 7.147 1.00 98.00 176 VAL A C 1
ATOM 1297 O O . VAL A 1 176 ? -18.655 -5.104 6.565 1.00 98.00 176 VAL A O 1
ATOM 1300 N N . GLY A 1 177 ? -16.459 -4.606 6.688 1.00 98.44 177 GLY A N 1
ATOM 1301 C CA . GLY A 1 177 ? -16.065 -5.207 5.420 1.00 98.44 177 GLY A CA 1
ATOM 1302 C C . GLY A 1 177 ? -16.560 -4.430 4.204 1.00 98.44 177 GLY A C 1
ATOM 1303 O O . GLY A 1 177 ? -17.304 -3.448 4.299 1.00 98.44 177 GLY A O 1
ATOM 1304 N N . LEU A 1 178 ? -16.160 -4.902 3.026 1.00 98.25 178 LEU A N 1
ATOM 1305 C CA . LEU A 1 178 ? -16.718 -4.435 1.760 1.00 98.25 178 LEU A CA 1
ATOM 1306 C C . LEU A 1 178 ? -18.254 -4.557 1.688 1.00 98.25 178 LEU A C 1
ATOM 1308 O O . LEU A 1 178 ? -18.862 -3.602 1.197 1.00 98.25 178 LEU A O 1
ATOM 1312 N N . PRO A 1 179 ? -18.916 -5.639 2.173 1.00 98.31 179 PRO A N 1
ATOM 1313 C CA . PRO A 1 179 ? -20.379 -5.732 2.121 1.00 98.31 179 PRO A CA 1
ATOM 1314 C C . PRO A 1 179 ? -21.096 -4.661 2.946 1.00 98.31 179 PRO A C 1
ATOM 1316 O O . PRO A 1 179 ? -22.176 -4.241 2.557 1.00 98.31 179 PRO A O 1
ATOM 1319 N N . GLY A 1 180 ? -20.517 -4.191 4.056 1.00 97.62 180 GLY A N 1
ATOM 1320 C CA . GLY A 1 180 ? -21.096 -3.104 4.854 1.00 97.62 180 GLY A CA 1
ATOM 1321 C C . GLY A 1 180 ? -20.752 -1.694 4.354 1.00 97.62 180 GLY A C 1
ATOM 1322 O O . GLY A 1 180 ? -21.274 -0.713 4.894 1.00 97.62 180 GLY A O 1
ATOM 1323 N N . THR A 1 181 ? -19.853 -1.588 3.368 1.00 98.31 181 THR A N 1
ATOM 1324 C CA . THR A 1 181 ? -19.310 -0.327 2.845 1.00 98.31 181 THR A CA 1
ATOM 1325 C C . THR A 1 181 ? -19.485 -0.238 1.328 1.00 98.31 181 THR A C 1
ATOM 1327 O O . THR A 1 181 ? -20.591 0.024 0.860 1.00 98.31 181 THR A O 1
ATOM 1330 N N . LEU A 1 182 ? -18.421 -0.447 0.547 1.00 96.81 182 LEU A N 1
ATOM 1331 C CA . LEU A 1 182 ? -18.384 -0.176 -0.890 1.00 96.81 182 LEU A CA 1
ATOM 1332 C C . LEU A 1 182 ? -19.462 -0.932 -1.673 1.00 96.81 182 LEU A C 1
ATOM 1334 O O . LEU A 1 182 ? -20.050 -0.365 -2.592 1.00 96.81 182 LEU A O 1
ATOM 1338 N N . LEU A 1 183 ? -19.757 -2.180 -1.302 1.00 97.44 183 LEU A N 1
ATOM 1339 C CA . LEU A 1 183 ? -20.782 -2.983 -1.981 1.00 97.44 183 LEU A CA 1
ATOM 1340 C C . LEU A 1 183 ? -22.214 -2.570 -1.603 1.00 97.44 183 LEU A C 1
ATOM 1342 O O . LEU A 1 183 ? -23.147 -2.920 -2.319 1.00 97.44 183 LEU A O 1
ATOM 1346 N N . ASP A 1 184 ? -22.377 -1.789 -0.533 1.00 97.00 184 ASP A N 1
ATOM 1347 C CA . ASP A 1 184 ? -23.636 -1.153 -0.114 1.00 97.00 184 ASP A CA 1
ATOM 1348 C C . ASP A 1 184 ? -23.677 0.343 -0.497 1.00 97.00 184 ASP A C 1
ATOM 1350 O O . ASP A 1 184 ? -24.496 1.115 -0.004 1.00 97.00 184 ASP A O 1
ATOM 1354 N N . GLY A 1 185 ? -22.761 0.798 -1.363 1.00 96.88 185 GLY A N 1
ATOM 1355 C CA . GLY A 1 185 ? -22.694 2.194 -1.808 1.00 96.88 185 GLY A CA 1
ATOM 1356 C C . GLY A 1 185 ? -22.268 3.187 -0.721 1.00 96.88 185 GLY A C 1
ATOM 1357 O O . GLY A 1 185 ? -22.459 4.394 -0.883 1.00 96.88 185 GLY A O 1
ATOM 1358 N N . VAL A 1 186 ? -21.685 2.707 0.381 1.00 96.88 186 VAL A N 1
ATOM 1359 C CA . VAL A 1 186 ? -21.188 3.540 1.479 1.00 96.88 186 VAL A CA 1
ATOM 1360 C C . VAL A 1 186 ? -19.662 3.621 1.418 1.00 96.88 186 VAL A C 1
ATOM 1362 O O . VAL A 1 186 ? -18.994 2.588 1.464 1.00 96.88 186 VAL A O 1
ATOM 1365 N N . PRO A 1 187 ? -19.067 4.824 1.340 1.00 96.62 187 PRO A N 1
ATOM 1366 C CA . PRO A 1 187 ? -17.616 4.946 1.356 1.00 96.62 187 PRO A CA 1
ATOM 1367 C C . PRO A 1 187 ? -17.052 4.463 2.705 1.00 96.62 187 PRO A C 1
ATOM 1369 O O . PRO A 1 187 ? -17.630 4.785 3.750 1.00 96.62 187 PRO A O 1
ATOM 1372 N N . PRO A 1 188 ? -15.936 3.710 2.715 1.00 97.88 188 PRO A N 1
ATOM 1373 C CA . PRO A 1 188 ? -15.266 3.341 3.953 1.00 97.88 188 PRO A CA 1
ATOM 1374 C C . PRO A 1 188 ? -14.766 4.599 4.666 1.00 97.88 188 PRO A C 1
ATOM 1376 O O . PRO A 1 188 ? -14.236 5.518 4.040 1.00 97.88 188 PRO A O 1
ATOM 1379 N N . ASP A 1 189 ? -14.936 4.645 5.984 1.00 98.12 189 ASP A N 1
ATOM 1380 C CA . ASP A 1 189 ? -14.366 5.700 6.812 1.00 98.12 189 ASP A CA 1
ATOM 1381 C C . ASP A 1 189 ? -12.891 5.359 7.100 1.00 98.12 189 ASP A C 1
ATOM 1383 O O . ASP A 1 189 ? -12.613 4.267 7.609 1.00 98.12 189 ASP A O 1
ATOM 1387 N N . PRO A 1 190 ? -11.933 6.250 6.782 1.00 97.69 190 PRO A N 1
ATOM 1388 C CA . PRO A 1 190 ? -10.511 5.990 6.999 1.00 97.69 190 PRO A CA 1
ATOM 1389 C C . PRO A 1 190 ? -10.158 5.689 8.459 1.00 97.69 190 PRO A C 1
ATOM 1391 O O . PRO A 1 190 ? -9.367 4.788 8.731 1.00 97.69 190 PRO A O 1
ATOM 1394 N N . ALA A 1 191 ? -10.768 6.395 9.417 1.00 97.94 191 ALA A N 1
ATOM 1395 C CA . ALA A 1 191 ? -10.468 6.202 10.832 1.00 97.94 191 ALA A CA 1
ATOM 1396 C C . ALA A 1 191 ? -11.002 4.861 11.336 1.00 97.94 191 ALA A C 1
ATOM 1398 O O . ALA A 1 191 ? -10.283 4.135 12.020 1.00 97.94 191 ALA A O 1
ATOM 1399 N N . GLU A 1 192 ? -12.233 4.505 10.967 1.00 98.44 192 GLU A N 1
ATOM 1400 C CA . GLU A 1 192 ? -12.808 3.212 11.351 1.00 98.44 192 GLU A CA 1
ATOM 1401 C C . GLU A 1 192 ? -12.127 2.040 10.637 1.00 98.44 192 GLU A C 1
ATOM 1403 O O . GLU A 1 192 ? -11.939 0.981 11.232 1.00 98.44 192 GLU A O 1
ATOM 1408 N N . SER A 1 193 ? -11.689 2.228 9.391 1.00 98.69 193 SER A N 1
ATOM 1409 C CA . SER A 1 193 ? -10.952 1.201 8.648 1.00 98.69 193 SER A CA 1
ATOM 1410 C C . SER A 1 193 ? -9.547 0.985 9.229 1.00 98.69 193 SER A C 1
ATOM 1412 O O . SER A 1 193 ? -9.115 -0.159 9.351 1.00 98.69 193 SER A O 1
ATOM 1414 N N . LEU A 1 194 ? -8.850 2.043 9.675 1.00 98.62 194 LEU A N 1
ATOM 1415 C CA . LEU A 1 194 ? -7.589 1.899 10.419 1.00 98.62 194 LEU A CA 1
ATOM 1416 C C . LEU A 1 194 ? -7.815 1.293 11.802 1.00 98.62 194 LEU A C 1
ATOM 1418 O O . LEU A 1 194 ? -7.001 0.492 12.250 1.00 98.62 194 LEU A O 1
ATOM 1422 N N . ARG A 1 195 ? -8.926 1.620 12.470 1.00 98.44 195 ARG A N 1
ATOM 1423 C CA . ARG A 1 195 ? -9.287 0.959 13.727 1.00 98.44 195 ARG A CA 1
ATOM 1424 C C . ARG A 1 195 ? -9.469 -0.534 13.520 1.00 98.44 195 ARG A C 1
ATOM 1426 O O . ARG A 1 195 ? -8.895 -1.312 14.266 1.00 98.44 195 ARG A O 1
ATOM 1433 N N . ALA A 1 196 ? -10.187 -0.934 12.473 1.00 98.50 196 ALA A N 1
ATOM 1434 C CA . ALA A 1 196 ? -10.316 -2.337 12.107 1.00 98.50 196 ALA A CA 1
ATOM 1435 C C . ALA A 1 196 ? -8.963 -2.972 11.760 1.00 98.50 196 ALA A C 1
ATOM 1437 O O . ALA A 1 196 ? -8.768 -4.149 12.025 1.00 98.50 196 ALA A O 1
ATOM 1438 N N . LEU A 1 197 ? -8.014 -2.218 11.194 1.00 98.56 197 LEU A N 1
ATOM 1439 C CA . LEU A 1 197 ? -6.676 -2.726 10.890 1.00 98.56 197 LEU A CA 1
ATOM 1440 C C . LEU A 1 197 ? -5.898 -3.130 12.154 1.00 98.56 197 LEU A C 1
ATOM 1442 O O . LEU A 1 197 ? -5.205 -4.141 12.109 1.00 98.56 197 LEU A O 1
ATOM 1446 N N . VAL A 1 198 ? -6.033 -2.374 13.251 1.00 98.56 198 VAL A N 1
ATOM 1447 C CA . VAL A 1 198 ? -5.218 -2.527 14.476 1.00 98.56 198 VAL A CA 1
ATOM 1448 C C . VAL A 1 198 ? -5.976 -3.084 15.687 1.00 98.56 198 VAL A C 1
ATOM 1450 O O . VAL A 1 198 ? -5.377 -3.253 16.748 1.00 98.56 198 VAL A O 1
ATOM 1453 N N . ASP A 1 199 ? -7.268 -3.380 15.552 1.00 98.38 199 ASP A N 1
ATOM 1454 C CA . ASP A 1 199 ? -8.115 -3.953 16.601 1.00 98.38 199 ASP A CA 1
ATOM 1455 C C . ASP A 1 199 ? -8.560 -5.366 16.227 1.00 98.38 199 ASP A C 1
ATOM 1457 O O . ASP A 1 199 ? -9.306 -5.546 15.261 1.00 98.38 199 ASP A O 1
ATOM 1461 N N . ARG A 1 200 ? -8.116 -6.376 16.983 1.00 98.12 200 ARG A N 1
ATOM 1462 C CA . ARG A 1 200 ? -8.326 -7.783 16.606 1.00 98.12 200 ARG A CA 1
ATOM 1463 C C . ARG A 1 200 ? -9.799 -8.190 16.545 1.00 98.12 200 ARG A C 1
ATOM 1465 O O . ARG A 1 200 ? -10.185 -8.969 15.672 1.00 98.12 200 ARG A O 1
ATOM 1472 N N . ASP A 1 201 ? -10.635 -7.643 17.425 1.00 97.69 201 ASP A N 1
ATOM 1473 C CA . ASP A 1 201 ? -12.048 -8.014 17.509 1.00 97.69 201 ASP A CA 1
ATOM 1474 C C . ASP A 1 201 ? -12.828 -7.384 16.356 1.00 97.69 201 ASP A C 1
ATOM 1476 O O . ASP A 1 201 ? -13.606 -8.054 15.665 1.00 97.69 201 ASP A O 1
ATOM 1480 N N . LEU A 1 202 ? -12.587 -6.096 16.091 1.00 97.88 202 LEU A N 1
ATOM 1481 C CA . LEU A 1 202 ? -13.171 -5.432 14.932 1.00 97.88 202 LEU A CA 1
ATOM 1482 C C . LEU A 1 202 ? -12.662 -6.056 13.627 1.00 97.88 202 LEU A C 1
ATOM 1484 O O . LEU A 1 202 ? -13.448 -6.239 12.692 1.00 97.88 202 LEU A O 1
ATOM 1488 N N . ARG A 1 203 ? -11.386 -6.453 13.576 1.00 98.12 203 ARG A N 1
ATOM 1489 C CA . ARG A 1 203 ? -10.818 -7.122 12.410 1.00 98.12 203 ARG A CA 1
ATOM 1490 C C . ARG A 1 203 ? -11.485 -8.459 12.126 1.00 98.12 203 ARG A C 1
ATOM 1492 O O . ARG A 1 203 ? -11.843 -8.718 10.978 1.00 98.12 203 ARG A O 1
ATOM 1499 N N . GLY A 1 204 ? -11.721 -9.268 13.157 1.00 98.50 204 GLY A N 1
ATOM 1500 C CA . GLY A 1 204 ? -12.441 -10.534 13.027 1.00 98.50 204 GLY A CA 1
ATOM 1501 C C . GLY A 1 204 ? -13.835 -10.353 12.420 1.00 98.50 204 GLY A C 1
ATOM 1502 O O . GLY A 1 204 ? -14.239 -11.119 11.547 1.00 98.50 204 GLY A O 1
ATOM 1503 N N . ARG A 1 205 ? -14.548 -9.284 12.799 1.00 98.62 205 ARG A N 1
ATOM 1504 C CA . ARG A 1 205 ? -15.862 -8.948 12.221 1.00 98.62 205 ARG A CA 1
ATOM 1505 C C . ARG A 1 205 ? -15.778 -8.556 10.744 1.00 98.62 205 ARG A C 1
ATOM 1507 O O . ARG A 1 205 ? -16.649 -8.949 9.973 1.00 98.62 205 ARG A O 1
ATOM 1514 N N . VAL A 1 206 ? -14.751 -7.799 10.352 1.00 98.75 206 VAL A N 1
ATOM 1515 C CA . VAL A 1 206 ? -14.497 -7.431 8.948 1.00 98.75 206 VAL A CA 1
ATOM 1516 C C . VAL A 1 206 ? -14.231 -8.673 8.097 1.00 98.75 206 VAL A C 1
ATOM 1518 O O . VAL A 1 206 ? -14.881 -8.850 7.067 1.00 98.75 206 VAL A O 1
ATOM 1521 N N . VAL A 1 207 ? -13.333 -9.555 8.547 1.00 98.75 207 VAL A N 1
ATOM 1522 C CA . VAL A 1 207 ? -12.998 -10.799 7.834 1.00 98.75 207 VAL A CA 1
ATOM 1523 C C . VAL A 1 207 ? -14.230 -11.692 7.694 1.00 98.75 207 VAL A C 1
ATOM 1525 O O . VAL A 1 207 ? -14.549 -12.114 6.586 1.00 98.75 207 VAL A O 1
ATOM 1528 N N . ALA A 1 208 ? -14.978 -11.903 8.781 1.00 98.75 208 ALA A N 1
ATOM 1529 C CA . ALA A 1 208 ? -16.194 -12.715 8.759 1.00 98.75 208 ALA A CA 1
ATOM 1530 C C . ALA A 1 208 ? -17.266 -12.148 7.811 1.00 98.75 208 ALA A C 1
ATOM 1532 O O . ALA A 1 208 ? -17.954 -12.905 7.127 1.00 98.75 208 ALA A O 1
ATOM 1533 N N . ALA A 1 209 ? -17.407 -10.821 7.736 1.00 98.69 209 ALA A N 1
ATOM 1534 C CA . ALA A 1 209 ? -18.336 -10.184 6.808 1.00 98.69 209 ALA A CA 1
ATOM 1535 C C . ALA A 1 209 ? -17.914 -10.397 5.346 1.00 98.69 209 ALA A C 1
ATOM 1537 O O . ALA A 1 209 ? -18.746 -10.765 4.516 1.00 98.69 209 ALA A O 1
ATOM 1538 N N . ASN A 1 210 ? -16.627 -10.215 5.034 1.00 98.81 210 ASN A N 1
ATOM 1539 C CA . ASN A 1 210 ? -16.093 -10.468 3.695 1.00 98.81 210 ASN A CA 1
ATOM 1540 C C . ASN A 1 210 ? -16.267 -11.942 3.287 1.00 98.81 210 ASN A C 1
ATOM 1542 O O . ASN A 1 210 ? -16.690 -12.229 2.165 1.00 98.81 210 ASN A O 1
ATOM 1546 N N . GLU A 1 211 ? -15.995 -12.873 4.205 1.00 98.62 211 GLU A N 1
ATOM 1547 C CA . GLU A 1 211 ? -16.179 -14.312 3.999 1.00 98.62 211 GLU A CA 1
ATOM 1548 C C . GLU A 1 211 ? -17.645 -14.667 3.722 1.00 98.62 211 GLU A C 1
ATOM 1550 O O . GLU A 1 211 ? -17.939 -15.322 2.721 1.00 98.62 211 GLU A O 1
ATOM 1555 N N . ALA A 1 212 ? -18.578 -14.168 4.539 1.00 98.50 212 ALA A N 1
ATOM 1556 C CA . ALA A 1 212 ? -20.013 -14.401 4.363 1.00 98.50 212 ALA A CA 1
ATOM 1557 C C . ALA A 1 212 ? -20.556 -13.851 3.029 1.00 98.50 212 ALA A C 1
ATOM 1559 O O . ALA A 1 212 ? -21.526 -14.382 2.490 1.00 98.50 212 ALA A O 1
ATOM 1560 N N . ALA A 1 213 ? -19.920 -12.813 2.479 1.00 98.25 213 ALA A N 1
ATOM 1561 C CA . ALA A 1 213 ? -20.238 -12.251 1.168 1.00 98.25 213 ALA A CA 1
ATOM 1562 C C . ALA A 1 213 ? -19.577 -13.000 -0.010 1.00 98.25 213 ALA A C 1
ATOM 1564 O O . ALA A 1 213 ? -19.762 -12.612 -1.162 1.00 98.25 213 ALA A O 1
ATOM 1565 N N . GLY A 1 214 ? -18.804 -14.062 0.248 1.00 98.31 214 GLY A N 1
ATOM 1566 C CA . GLY A 1 214 ? -18.141 -14.862 -0.786 1.00 98.31 214 GLY A CA 1
ATOM 1567 C C . GLY A 1 214 ? -16.928 -14.183 -1.431 1.00 98.31 214 GLY A C 1
ATOM 1568 O O . GLY A 1 214 ? -16.435 -14.654 -2.459 1.00 98.31 214 GLY A O 1
ATOM 1569 N N . LEU A 1 215 ? -16.416 -13.103 -0.836 1.00 98.44 215 LEU A N 1
ATOM 1570 C CA . LEU A 1 215 ? -15.283 -12.336 -1.361 1.00 98.44 215 LEU A CA 1
ATOM 1571 C C . LEU A 1 215 ? -13.937 -13.085 -1.423 1.00 98.44 215 LEU A C 1
ATOM 1573 O O . LEU A 1 215 ? -13.146 -12.766 -2.316 1.00 98.44 215 LEU A O 1
ATOM 1577 N N . PRO A 1 216 ? -13.671 -14.135 -0.615 1.00 98.19 216 PRO A N 1
ATOM 1578 C CA . PRO A 1 216 ? -12.476 -14.955 -0.806 1.00 98.19 216 PRO A CA 1
ATOM 1579 C C . PRO A 1 216 ? -12.369 -15.583 -2.206 1.00 98.19 216 PRO A C 1
ATOM 1581 O O . PRO A 1 216 ? -11.263 -15.831 -2.676 1.00 98.19 216 PRO A O 1
ATOM 1584 N N . SER A 1 217 ? -13.490 -15.788 -2.914 1.00 97.31 217 SER A N 1
ATOM 1585 C CA . SER A 1 217 ? -13.487 -16.306 -4.295 1.00 97.31 217 SER A CA 1
ATOM 1586 C C . SER A 1 217 ? -12.828 -15.368 -5.314 1.00 97.31 217 SER A C 1
ATOM 1588 O O . SER A 1 217 ? -12.434 -15.809 -6.392 1.00 97.31 217 SER A O 1
ATOM 1590 N N . VAL A 1 218 ? -12.692 -14.085 -4.967 1.00 96.50 218 VAL A N 1
ATOM 1591 C CA . VAL A 1 218 ? -12.026 -13.051 -5.767 1.00 96.50 218 VAL A CA 1
ATOM 1592 C C . VAL A 1 218 ? -10.821 -12.457 -5.036 1.00 96.50 218 VAL A C 1
ATOM 1594 O O . VAL A 1 218 ? -10.407 -11.343 -5.345 1.00 96.50 218 VAL A O 1
ATOM 1597 N N . HIS A 1 219 ? -10.245 -13.204 -4.087 1.00 97.69 219 HIS A N 1
ATOM 1598 C CA . HIS A 1 219 ? -9.031 -12.821 -3.361 1.00 97.69 219 HIS A CA 1
ATOM 1599 C C . HIS A 1 219 ? -9.169 -11.522 -2.556 1.00 97.69 219 HIS A C 1
ATOM 1601 O O . HIS A 1 219 ? -8.221 -10.752 -2.445 1.00 97.69 219 HIS A O 1
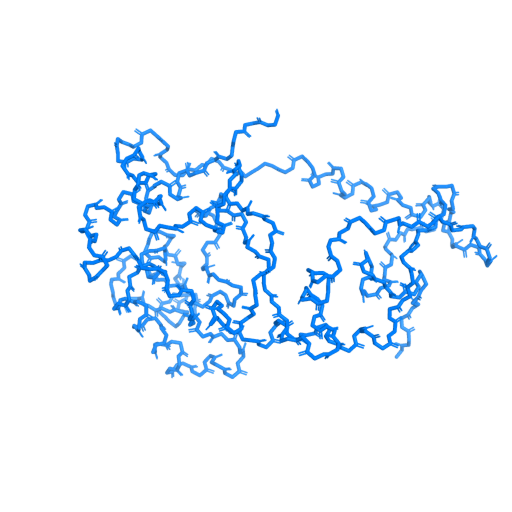ATOM 1607 N N . VAL A 1 220 ? -10.351 -11.286 -1.975 1.00 98.19 220 VAL A N 1
ATOM 1608 C CA . VAL A 1 220 ? -10.575 -10.201 -1.012 1.00 98.19 220 VAL A CA 1
ATOM 1609 C C . VAL A 1 220 ? -10.993 -10.806 0.319 1.00 98.19 220 VAL A C 1
ATOM 1611 O O . VAL A 1 220 ? -12.083 -11.361 0.459 1.00 98.19 220 VAL A O 1
ATOM 1614 N N . THR A 1 221 ? -10.106 -10.713 1.306 1.00 98.19 221 THR A N 1
ATOM 1615 C CA . THR A 1 221 ? -10.297 -11.319 2.631 1.00 98.19 221 THR A CA 1
ATOM 1616 C C . THR A 1 221 ? -10.285 -10.261 3.721 1.00 98.19 221 THR A C 1
ATOM 1618 O O . THR A 1 221 ? -11.098 -10.299 4.646 1.00 98.19 221 THR A O 1
ATOM 1621 N N . GLY A 1 222 ? -9.379 -9.291 3.604 1.00 97.81 222 GLY A N 1
ATOM 1622 C CA . GLY A 1 222 ? -9.011 -8.417 4.697 1.00 97.81 222 GLY A CA 1
ATOM 1623 C C . GLY A 1 222 ? -8.357 -9.185 5.838 1.00 97.81 222 GLY A C 1
ATOM 1624 O O . GLY A 1 222 ? -8.463 -8.728 6.958 1.00 97.81 222 GLY A O 1
ATOM 1625 N N . ALA A 1 223 ? -7.724 -10.341 5.641 1.00 97.88 223 ALA A N 1
ATOM 1626 C CA . ALA A 1 223 ? -7.031 -11.079 6.707 1.00 97.88 223 ALA A CA 1
ATOM 1627 C C . ALA A 1 223 ? -5.565 -10.625 6.870 1.00 97.88 223 ALA A C 1
ATOM 1629 O O . ALA A 1 223 ? -5.066 -9.841 6.063 1.00 97.88 223 ALA A O 1
ATOM 1630 N N . GLY A 1 224 ? -4.880 -11.102 7.914 1.00 97.25 224 GLY A N 1
ATOM 1631 C CA . GLY A 1 224 ? -3.454 -10.851 8.145 1.00 97.25 224 GLY A CA 1
ATOM 1632 C C . GLY A 1 224 ? -3.109 -9.448 8.644 1.00 97.25 224 GLY A C 1
ATOM 1633 O O . GLY A 1 224 ? -3.985 -8.649 8.984 1.00 97.25 224 GLY A O 1
ATOM 1634 N N . HIS A 1 225 ? -1.808 -9.147 8.657 1.00 97.44 225 HIS A N 1
ATOM 1635 C CA . HIS A 1 225 ? -1.224 -7.974 9.305 1.00 97.44 225 HIS A CA 1
ATOM 1636 C C . HIS A 1 225 ? -1.619 -7.927 10.794 1.00 97.44 225 HIS A C 1
ATOM 1638 O O . HIS A 1 225 ? -2.207 -6.958 11.273 1.00 97.44 225 HIS A O 1
ATOM 1644 N N . GLU A 1 226 ? -1.328 -9.008 11.524 1.00 96.75 226 GLU A N 1
ATOM 1645 C CA . GLU A 1 226 ? -1.718 -9.199 12.931 1.00 96.75 226 GLU A CA 1
ATOM 1646 C C . GLU A 1 226 ? -0.819 -8.422 13.913 1.00 96.75 226 GLU A C 1
ATOM 1648 O O . GLU A 1 226 ? -0.262 -8.965 14.867 1.00 96.75 226 GLU A O 1
ATOM 1653 N N . TYR A 1 227 ? -0.671 -7.123 13.660 1.00 96.81 227 TYR A N 1
ATOM 1654 C CA . TYR A 1 227 ? 0.031 -6.167 14.508 1.00 96.81 227 TYR A CA 1
ATOM 1655 C C . TYR A 1 227 ? -1.008 -5.252 15.151 1.00 96.81 227 TYR A C 1
ATOM 1657 O O . TYR A 1 227 ? -1.632 -4.428 14.480 1.00 96.81 227 TYR A O 1
ATOM 1665 N N . TRP A 1 228 ? -1.224 -5.441 16.450 1.00 98.12 228 TRP A N 1
ATOM 1666 C CA . TRP A 1 228 ? -2.383 -4.900 17.152 1.00 98.12 228 TRP A CA 1
ATOM 1667 C C . TRP A 1 228 ? -2.028 -3.714 18.047 1.00 98.12 228 TRP A C 1
ATOM 1669 O O . TRP A 1 228 ? -1.019 -3.727 18.749 1.00 98.12 228 TRP A O 1
ATOM 1679 N N . ALA A 1 229 ? -2.924 -2.732 18.080 1.00 98.25 229 ALA A N 1
ATOM 1680 C CA . ALA A 1 229 ? -2.943 -1.623 19.024 1.00 98.25 229 ALA A CA 1
ATOM 1681 C C . ALA A 1 229 ? -4.324 -1.573 19.698 1.00 98.25 229 ALA A C 1
ATOM 1683 O O . ALA A 1 229 ? -5.119 -0.652 19.500 1.00 98.25 229 ALA A O 1
ATOM 1684 N N . ASP A 1 230 ? -4.624 -2.624 20.458 1.00 98.38 230 ASP A N 1
ATOM 1685 C CA . ASP A 1 230 ? -5.873 -2.817 21.193 1.00 98.38 230 ASP A CA 1
ATOM 1686 C C . ASP A 1 230 ? -5.620 -3.144 22.673 1.00 98.38 230 ASP A C 1
ATOM 1688 O O . ASP A 1 230 ? -4.478 -3.275 23.124 1.00 98.38 230 ASP A O 1
ATOM 1692 N N . ALA A 1 231 ? -6.701 -3.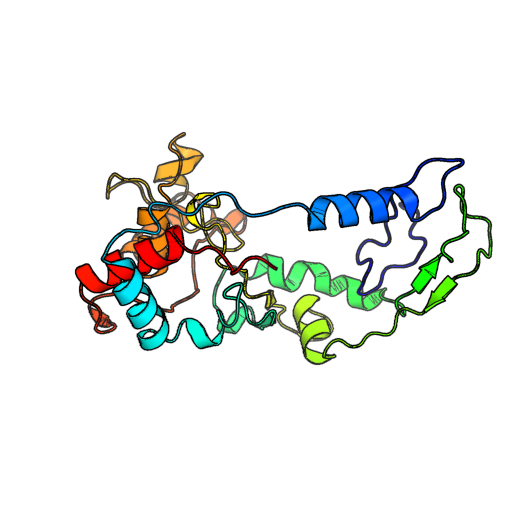291 23.444 1.00 97.69 231 ALA A N 1
ATOM 1693 C CA . ALA A 1 231 ? -6.622 -3.505 24.888 1.00 97.69 231 ALA A CA 1
ATOM 1694 C C . ALA A 1 231 ? -5.843 -4.777 25.260 1.00 97.69 231 ALA A C 1
ATOM 1696 O O . ALA A 1 231 ? -5.114 -4.789 26.250 1.00 97.69 231 ALA A O 1
ATOM 1697 N N . ALA A 1 232 ? -5.961 -5.837 24.457 1.00 97.94 232 ALA A N 1
ATOM 1698 C CA . ALA A 1 232 ? -5.248 -7.089 24.683 1.00 97.94 232 ALA A CA 1
ATOM 1699 C C . ALA A 1 232 ? -3.760 -7.006 24.292 1.00 97.94 232 ALA A C 1
ATOM 1701 O O . ALA A 1 232 ? -2.968 -7.826 24.750 1.00 97.94 232 ALA A O 1
ATOM 1702 N N . ALA A 1 233 ? -3.367 -6.019 23.483 1.00 97.75 233 ALA A N 1
ATOM 1703 C CA . ALA A 1 233 ? -1.976 -5.632 23.244 1.00 97.75 233 ALA A CA 1
ATOM 1704 C C . ALA A 1 233 ? -1.455 -4.583 24.252 1.00 97.75 233 ALA A C 1
ATOM 1706 O O . ALA A 1 233 ? -0.305 -4.170 24.156 1.00 97.75 233 ALA A O 1
ATOM 1707 N N . GLY A 1 234 ? -2.269 -4.175 25.234 1.00 98.12 234 GLY A N 1
ATOM 1708 C CA . GLY A 1 234 ? -1.888 -3.210 26.270 1.00 98.12 234 GLY A CA 1
ATOM 1709 C C . GLY A 1 234 ? -2.191 -1.747 25.934 1.00 98.12 234 GLY A C 1
ATOM 1710 O O . GLY A 1 234 ? -1.834 -0.871 26.718 1.00 98.12 234 GLY A O 1
ATOM 1711 N N . PHE A 1 235 ? -2.883 -1.472 24.825 1.00 98.44 235 PHE A N 1
ATOM 1712 C CA . PHE A 1 235 ? -3.222 -0.116 24.390 1.00 98.44 235 PHE A CA 1
ATOM 1713 C C . PHE A 1 235 ? -4.683 0.210 24.691 1.00 98.44 235 PHE A C 1
ATOM 1715 O O . PHE A 1 235 ? -5.611 -0.470 24.248 1.00 98.44 235 PHE A O 1
ATOM 1722 N N . GLY A 1 236 ? -4.917 1.279 25.452 1.00 98.00 236 GLY A N 1
ATOM 1723 C CA . GLY A 1 236 ? -6.273 1.731 25.736 1.00 98.00 236 GLY A CA 1
ATOM 1724 C C . GLY A 1 236 ? -6.931 2.367 24.510 1.00 98.00 236 GLY A C 1
ATOM 1725 O O . GLY A 1 236 ? -6.272 2.771 23.555 1.00 98.00 236 GLY A O 1
ATOM 1726 N N . ARG A 1 237 ? -8.251 2.583 24.570 1.00 97.25 237 ARG A N 1
ATOM 1727 C CA . ARG A 1 237 ? -8.989 3.271 23.494 1.00 97.25 237 ARG A CA 1
ATOM 1728 C C . ARG A 1 237 ? -8.396 4.641 23.137 1.00 97.25 237 ARG A C 1
ATOM 1730 O O . ARG A 1 237 ? -8.380 5.015 21.972 1.00 97.25 237 ARG A O 1
ATOM 1737 N N . ARG A 1 238 ? -7.891 5.383 24.129 1.00 98.19 238 ARG A N 1
ATOM 1738 C CA . ARG A 1 238 ? -7.238 6.682 23.899 1.00 98.19 238 ARG A CA 1
ATOM 1739 C C . ARG A 1 238 ? -5.937 6.550 23.107 1.00 98.19 238 ARG A C 1
ATOM 1741 O O . ARG A 1 238 ? -5.686 7.399 22.261 1.00 98.19 238 ARG A O 1
ATOM 1748 N N . ASP A 1 239 ? -5.150 5.509 23.368 1.00 98.69 239 ASP A N 1
ATOM 1749 C CA . ASP A 1 239 ? -3.909 5.229 22.639 1.00 98.69 239 ASP A CA 1
ATOM 1750 C C . ASP A 1 239 ? -4.210 4.826 21.198 1.00 98.69 239 ASP A C 1
ATOM 1752 O O . ASP A 1 239 ? -3.631 5.380 20.268 1.00 98.69 239 ASP A O 1
ATOM 1756 N N . GLN A 1 240 ? -5.186 3.938 21.007 1.00 98.44 240 GLN A N 1
ATOM 1757 C CA . GLN A 1 240 ? -5.645 3.527 19.682 1.00 98.44 240 GLN A CA 1
ATOM 1758 C C . GLN A 1 240 ? -6.184 4.720 18.873 1.00 98.44 240 GLN A C 1
ATOM 1760 O O . GLN A 1 240 ? -5.819 4.906 17.713 1.00 98.44 240 GLN A O 1
ATOM 1765 N N . ASP A 1 241 ? -7.014 5.572 19.484 1.00 98.31 241 ASP A N 1
ATOM 1766 C CA . ASP A 1 241 ? -7.514 6.788 18.837 1.00 98.31 241 ASP A CA 1
ATOM 1767 C C . ASP A 1 241 ? -6.364 7.747 18.490 1.00 98.31 241 ASP A C 1
ATOM 1769 O O . ASP A 1 241 ? -6.360 8.327 17.407 1.00 98.31 241 ASP A O 1
ATOM 1773 N N . ALA A 1 242 ? -5.374 7.908 19.374 1.00 98.69 242 ALA A N 1
ATOM 1774 C CA . ALA A 1 242 ? -4.196 8.730 19.109 1.00 98.69 242 ALA A CA 1
ATOM 1775 C C . ALA A 1 242 ? -3.364 8.176 17.940 1.00 98.69 242 ALA A C 1
ATOM 1777 O O . ALA A 1 242 ? -2.996 8.940 17.048 1.00 98.69 242 ALA A O 1
ATOM 1778 N N . LEU A 1 243 ? -3.126 6.860 17.900 1.00 98.81 243 LEU A N 1
ATOM 1779 C CA . LEU A 1 243 ? -2.428 6.174 16.809 1.00 98.81 243 LEU A CA 1
ATOM 1780 C C . LEU A 1 243 ? -3.113 6.428 15.463 1.00 98.81 243 LEU A C 1
ATOM 1782 O O . LEU A 1 243 ? -2.463 6.853 14.510 1.00 98.81 243 LEU A O 1
ATOM 1786 N N . ILE A 1 244 ? -4.430 6.224 15.390 1.00 98.50 244 ILE A N 1
ATOM 1787 C CA . ILE A 1 244 ? -5.206 6.454 14.165 1.00 98.50 244 ILE A CA 1
ATOM 1788 C C . ILE A 1 244 ? -5.081 7.911 13.717 1.00 98.50 244 ILE A C 1
ATOM 1790 O O . ILE A 1 244 ? -4.864 8.174 12.538 1.00 98.50 244 ILE A O 1
ATOM 1794 N N . LYS A 1 245 ? -5.168 8.871 14.644 1.00 98.25 245 LYS A N 1
ATOM 1795 C CA . LYS A 1 245 ? -4.989 10.291 14.314 1.00 98.25 245 LYS A CA 1
ATOM 1796 C C . LYS A 1 245 ? -3.607 10.575 13.744 1.00 98.25 245 LYS A C 1
ATOM 1798 O O . LYS A 1 245 ? -3.534 11.223 12.709 1.00 98.25 245 LYS A O 1
ATOM 1803 N N . TYR A 1 246 ? -2.548 10.059 14.372 1.00 97.94 246 TYR A N 1
ATOM 1804 C CA . TYR A 1 246 ? -1.181 10.196 13.867 1.00 97.94 246 TYR A CA 1
ATOM 1805 C C . TYR A 1 246 ? -1.050 9.660 12.436 1.00 97.94 246 TYR A C 1
ATOM 1807 O O . TYR A 1 246 ? -0.529 10.360 11.569 1.00 97.94 246 TYR A O 1
ATOM 1815 N N . LEU A 1 247 ? -1.584 8.465 12.171 1.00 97.62 247 LEU A N 1
ATOM 1816 C CA . LEU A 1 247 ? -1.561 7.838 10.849 1.00 97.62 247 LEU A CA 1
ATOM 1817 C C . LEU A 1 247 ? -2.332 8.647 9.796 1.00 97.62 247 LEU A C 1
ATOM 1819 O O . LEU A 1 247 ? -1.836 8.863 8.693 1.00 97.62 247 LEU A O 1
ATOM 1823 N N . LEU A 1 248 ? -3.530 9.133 10.127 1.00 97.12 248 LEU A N 1
ATOM 1824 C CA . LEU A 1 248 ? -4.350 9.930 9.206 1.00 97.12 248 LEU A CA 1
ATOM 1825 C C . LEU A 1 248 ? -3.801 11.339 8.982 1.00 97.12 248 LEU A C 1
ATOM 1827 O O . LEU A 1 248 ? -4.059 11.939 7.936 1.00 97.12 248 LEU A O 1
ATOM 1831 N N . SER A 1 249 ? -3.070 11.876 9.956 1.00 95.44 249 SER A N 1
ATOM 1832 C CA . SER A 1 249 ? -2.430 13.180 9.855 1.00 95.44 249 SER A CA 1
ATOM 1833 C C . SER A 1 249 ? -1.050 13.132 9.209 1.00 95.44 249 SER A C 1
ATOM 1835 O O . SER A 1 249 ? -0.484 14.187 8.927 1.00 95.44 249 SER A O 1
ATOM 1837 N N . TYR A 1 250 ? -0.476 11.936 9.040 1.00 94.12 250 TYR A N 1
ATOM 1838 C CA . TYR A 1 250 ? 0.922 11.799 8.672 1.00 94.12 250 TYR A CA 1
ATOM 1839 C C . TYR A 1 250 ? 1.206 12.399 7.299 1.00 94.12 250 TYR A C 1
ATOM 1841 O O . TYR A 1 250 ? 0.569 12.071 6.293 1.00 94.12 250 TYR A O 1
ATOM 1849 N N . ARG A 1 251 ? 2.227 13.250 7.277 1.00 88.06 251 ARG A N 1
ATOM 1850 C CA . ARG A 1 251 ? 2.804 13.818 6.071 1.00 88.06 251 ARG A CA 1
ATOM 1851 C C . ARG A 1 251 ? 4.320 13.638 6.155 1.00 88.06 251 ARG A C 1
ATOM 1853 O O . ARG A 1 251 ? 4.894 14.003 7.187 1.00 88.06 251 ARG A O 1
ATOM 1860 N N . PRO A 1 252 ? 4.962 13.094 5.110 1.00 86.88 252 PRO A N 1
ATOM 1861 C CA . PRO A 1 252 ? 6.411 13.018 5.070 1.00 86.88 252 PRO A CA 1
ATOM 1862 C C . PRO A 1 252 ? 7.010 14.435 5.109 1.00 86.88 252 PRO A C 1
ATOM 1864 O O . PRO A 1 252 ? 6.349 15.394 4.684 1.00 86.88 252 PRO A O 1
ATOM 1867 N N . PRO A 1 253 ? 8.237 14.607 5.632 1.00 82.19 253 PRO A N 1
ATOM 1868 C CA . PRO A 1 253 ? 8.944 15.877 5.523 1.00 82.19 253 PRO A CA 1
ATOM 1869 C C . PRO A 1 253 ? 9.047 16.278 4.048 1.00 82.19 253 PRO A C 1
ATOM 1871 O O . PRO A 1 253 ? 9.250 15.412 3.199 1.00 82.19 253 PRO A O 1
ATOM 1874 N N . SER A 1 254 ? 8.918 17.571 3.737 1.00 72.31 254 SER A N 1
ATOM 1875 C CA . SER A 1 254 ? 9.188 18.052 2.377 1.00 72.31 254 SER A CA 1
ATOM 1876 C C . SER A 1 254 ? 10.605 17.638 1.937 1.00 72.31 254 SER A C 1
ATOM 1878 O O . SER A 1 254 ? 11.507 17.679 2.782 1.00 72.31 254 SER A O 1
ATOM 1880 N N . PRO A 1 255 ? 10.790 17.242 0.664 1.00 62.66 255 PRO A N 1
ATOM 1881 C CA . PRO A 1 255 ? 12.073 16.802 0.127 1.00 62.66 255 PRO A CA 1
ATOM 1882 C C . PRO A 1 255 ? 13.100 17.937 0.073 1.00 62.66 255 PRO A C 1
ATOM 1884 O O . PRO A 1 255 ? 12.690 19.124 0.049 1.00 62.66 255 PRO A O 1
#